Protein AF-U2T1Z7-F1 (afdb_monomer_lite)

Radius of gyration: 28.63 Å; chains: 1; bounding box: 57×52×80 Å

Secondary structure (DSSP, 8-state):
-HHHHHHHHHHHHHHHHHHTT--HHHHHHHHHHHHTHHHHHHHHHTS-SHHHHHHHHHHHHHHHHHHHHHHHHHH-TTS-HHHHHHHHHH-SS-----------S------GGGGTT--EEEEEE---BTTTSS-------TT-GGGHHHHHTT-------HHHHHHHHHHHHHHHHHTTEEEEEEE----SSS--B-GGGGTTTTS---TT-TT---SSHHHHHHHHHHHHHHH--

Foldseek 3Di:
DVVVVLVVVLVVVLVVCLVVQHALLVNLVSNVVSVPVVVVLVVQLVDDDDSNVVSLVVVLVSVQVNVQSVVCCVVPVRDRNVVSVVVVVPDPDDDPDPDDRPDDPDDDDDALVVCPPAADQEAEDPAQWPCVAVVLDPPDDPVNVVCVVCVVVVHPPDPDVSSVVSNVVSVVSVCSRQVRHPHYYHYDHDDDPVIHGHPVVCVVVVPDPVPVPPPDDPPDPVVVVVVVVVCCVVVVD

InterPro domains:
  IPR027417 P-loop containing nucleoside triphosphate hydrolase [G3DSA:3.40.50.300] (100-202)
  IPR027417 P-loop containing nucleoside triphosphate hydrolase [SSF52540] (4-202)

Sequence (237 aa):
ARRAGRLAETLRAGREKAASGATIEELLWHTWERSGLAGRWLEQSERSGIVADEANRHLDGVVALFTAARRFVERYPERPAADFVVELLGAEVPEDTLAAQTAGPAVLVCTPSATVGREFEVVAVSGLQESVWPNLRLRGSLLHPQELADALDGRETATEDQRAQVLGDELRMFALAVSRARGQVILTATANDDEQPSPFLRLPGELSVDDRDEGIHPLSLRGMVGRLRRRLATTGS

Organism: NCBI:txid1358026

Structure (mmCIF, N/CA/C/O backbone):
data_AF-U2T1Z7-F1
#
_entry.id   AF-U2T1Z7-F1
#
loop_
_atom_site.group_PDB
_atom_site.id
_atom_site.type_symbol
_atom_site.label_atom_id
_atom_site.label_alt_id
_atom_site.label_comp_id
_atom_site.label_asym_id
_atom_site.label_entity_id
_atom_site.label_seq_id
_atom_site.pdbx_PDB_ins_code
_atom_site.Cartn_x
_atom_site.Cartn_y
_atom_site.Cartn_z
_atom_site.occupancy
_atom_site.B_iso_or_equiv
_atom_site.auth_seq_id
_atom_site.auth_comp_id
_atom_site.auth_asym_id
_atom_site.auth_atom_id
_atom_site.pdbx_PDB_model_num
ATOM 1 N N . ALA A 1 1 ? -30.442 -9.085 23.008 1.00 69.06 1 ALA A N 1
ATOM 2 C CA . ALA A 1 1 ? -30.715 -8.137 24.113 1.00 69.06 1 ALA A CA 1
ATOM 3 C C . ALA A 1 1 ? -29.438 -7.596 24.779 1.00 69.06 1 ALA A C 1
ATOM 5 O O . ALA A 1 1 ? -29.109 -6.446 24.538 1.00 69.06 1 ALA A O 1
ATOM 6 N N . ARG A 1 2 ? -28.661 -8.392 25.540 1.00 80.81 2 ARG A N 1
ATOM 7 C CA . ARG A 1 2 ? -27.512 -7.885 26.339 1.00 80.81 2 ARG A CA 1
ATOM 8 C C . ARG A 1 2 ? -26.400 -7.164 25.551 1.00 80.81 2 ARG A C 1
ATOM 10 O O . ARG A 1 2 ? -25.939 -6.118 25.988 1.00 80.81 2 ARG A O 1
ATOM 17 N N . ARG A 1 3 ? -25.976 -7.685 24.389 1.00 81.12 3 ARG A N 1
ATOM 18 C CA . ARG A 1 3 ? -24.936 -7.037 23.552 1.00 81.12 3 ARG A CA 1
ATOM 19 C C . ARG A 1 3 ? -25.400 -5.700 22.964 1.00 81.12 3 ARG A C 1
ATOM 21 O O . ARG A 1 3 ? -24.665 -4.727 23.040 1.00 81.12 3 ARG A O 1
ATOM 28 N N . ALA A 1 4 ? -26.629 -5.657 22.451 1.00 84.19 4 ALA A N 1
ATOM 29 C CA . ALA A 1 4 ? -27.236 -4.433 21.933 1.00 84.19 4 ALA A CA 1
ATOM 30 C C . ALA A 1 4 ? -27.402 -3.368 23.031 1.00 84.19 4 ALA A C 1
ATOM 32 O O . ALA A 1 4 ? -27.106 -2.205 22.793 1.00 84.19 4 ALA A O 1
ATOM 33 N N . GLY A 1 5 ? -27.782 -3.776 24.250 1.00 88.56 5 GLY A N 1
ATOM 34 C CA . GLY A 1 5 ? -27.852 -2.873 25.404 1.00 88.56 5 GLY A CA 1
ATOM 35 C C . GLY A 1 5 ? -26.500 -2.247 25.754 1.00 88.56 5 GLY A C 1
ATOM 36 O O . GLY A 1 5 ? -26.416 -1.034 25.907 1.00 88.56 5 GLY A O 1
ATOM 37 N N . ARG A 1 6 ? -25.422 -3.047 25.792 1.00 86.12 6 ARG A N 1
ATOM 38 C CA . ARG A 1 6 ? -24.064 -2.522 26.030 1.00 86.12 6 ARG A CA 1
ATOM 39 C C . ARG A 1 6 ? -23.614 -1.545 24.951 1.00 86.12 6 ARG A C 1
ATOM 41 O O . ARG A 1 6 ? -23.034 -0.521 25.286 1.00 86.12 6 ARG A O 1
ATOM 48 N N . LEU A 1 7 ? -23.891 -1.847 23.682 1.00 89.00 7 LEU A N 1
ATOM 49 C CA . LEU A 1 7 ? -23.564 -0.949 22.575 1.00 89.00 7 LEU A CA 1
ATOM 50 C C . LEU A 1 7 ? -24.319 0.380 22.696 1.00 89.00 7 LEU A C 1
ATOM 52 O O . LEU A 1 7 ? -23.705 1.437 22.601 1.00 89.00 7 LEU A O 1
ATOM 56 N N . ALA A 1 8 ? -25.629 0.330 22.951 1.00 91.06 8 ALA A N 1
ATOM 57 C CA . ALA A 1 8 ? -26.444 1.527 23.135 1.00 91.06 8 ALA A CA 1
ATOM 58 C C . ALA A 1 8 ? -25.937 2.388 24.303 1.00 91.06 8 ALA A C 1
ATOM 60 O O . ALA A 1 8 ? -25.863 3.609 24.186 1.00 91.06 8 ALA A O 1
ATOM 61 N N . GLU A 1 9 ? -25.531 1.760 25.407 1.00 92.75 9 GLU A N 1
ATOM 62 C CA . GLU A 1 9 ? -24.948 2.461 26.549 1.00 92.75 9 GLU A CA 1
ATOM 63 C C . GLU A 1 9 ? -23.585 3.089 26.219 1.00 92.75 9 GLU A C 1
ATOM 65 O O . GLU A 1 9 ? -23.355 4.245 26.565 1.00 92.75 9 GLU A O 1
ATOM 70 N N . THR A 1 10 ? -22.708 2.376 25.499 1.00 92.88 10 THR A N 1
ATOM 71 C CA . THR A 1 10 ? -21.425 2.918 25.022 1.00 92.88 10 THR A CA 1
ATOM 72 C C . THR A 1 10 ? -21.636 4.133 24.119 1.00 92.88 10 THR A C 1
ATOM 74 O O . THR A 1 10 ? -20.964 5.144 24.301 1.00 92.88 10 THR A O 1
ATOM 77 N N . LEU A 1 11 ? -22.594 4.075 23.187 1.00 92.44 11 LEU A N 1
ATOM 78 C CA . LEU A 1 11 ? -22.914 5.197 22.300 1.00 92.44 11 LEU A CA 1
ATOM 79 C C . LEU A 1 11 ? -23.518 6.382 23.059 1.00 92.44 11 LEU A C 1
ATOM 81 O O . LEU A 1 11 ? -23.180 7.527 22.765 1.00 92.44 11 LEU A O 1
ATOM 85 N N . ARG A 1 12 ? -24.383 6.129 24.050 1.00 94.19 12 ARG A N 1
ATOM 86 C CA . ARG A 1 12 ? -24.943 7.184 24.907 1.00 94.19 12 ARG A CA 1
ATOM 87 C C . ARG A 1 12 ? -23.840 7.898 25.690 1.00 94.19 12 ARG A C 1
ATOM 89 O O . ARG A 1 12 ? -23.746 9.118 25.614 1.00 94.19 12 ARG A O 1
ATOM 96 N N . ALA A 1 13 ? -22.980 7.144 26.373 1.00 93.25 13 ALA A N 1
ATOM 97 C CA . ALA A 1 13 ? -21.857 7.702 27.125 1.00 93.25 13 ALA A CA 1
ATOM 98 C C . ALA A 1 13 ? -20.838 8.411 26.211 1.00 93.25 13 ALA A C 1
ATOM 100 O O . ALA A 1 13 ? -20.314 9.464 26.564 1.00 93.25 13 ALA A O 1
ATOM 101 N N . GLY A 1 14 ? -20.600 7.880 25.007 1.00 93.06 14 GLY A N 1
ATOM 102 C CA . GLY A 1 14 ? -19.771 8.532 23.991 1.00 93.06 14 GLY A CA 1
ATOM 103 C C . GLY A 1 14 ? -20.354 9.870 23.531 1.00 93.06 14 GLY A C 1
ATOM 104 O O . GLY A 1 14 ? -19.626 10.850 23.424 1.00 93.06 14 GLY A O 1
ATOM 105 N N . ARG A 1 15 ? -21.677 9.951 23.333 1.00 92.62 15 ARG A N 1
ATOM 106 C CA . ARG A 1 15 ? -22.361 11.207 22.991 1.00 92.62 15 ARG A CA 1
ATOM 107 C C . ARG A 1 15 ? -22.237 12.248 24.104 1.00 92.62 15 ARG A C 1
ATOM 109 O O . ARG A 1 15 ? -21.998 13.412 23.810 1.00 92.62 15 ARG A O 1
ATOM 116 N N . GLU A 1 16 ? -22.386 11.834 25.359 1.00 94.56 16 GLU A N 1
ATOM 117 C CA . GLU A 1 16 ? -22.217 12.715 26.522 1.00 94.56 16 GLU A CA 1
ATOM 118 C C . GLU A 1 16 ? -20.784 13.261 26.609 1.00 94.56 16 GLU A C 1
ATOM 120 O O . GLU A 1 16 ? -20.601 14.464 26.769 1.00 94.56 16 GLU A O 1
ATOM 125 N N . LYS A 1 17 ? -19.772 12.407 26.401 1.00 93.00 17 LYS A N 1
ATOM 126 C CA . LYS A 1 17 ? -18.358 12.815 26.340 1.00 93.00 17 LYS A CA 1
ATOM 127 C C . LYS A 1 17 ? -18.059 13.763 25.176 1.00 93.00 17 LYS A C 1
ATOM 129 O O . LYS A 1 17 ? -17.342 14.742 25.346 1.00 93.00 17 LYS A O 1
ATOM 134 N N . ALA A 1 18 ? -18.622 13.502 23.999 1.00 91.50 18 ALA A N 1
ATOM 135 C CA . ALA A 1 18 ? -18.451 14.385 22.850 1.00 91.50 18 ALA A CA 1
ATOM 136 C C . ALA A 1 18 ? -19.065 15.769 23.122 1.00 91.50 18 ALA A C 1
ATOM 138 O O . ALA A 1 18 ? -18.460 16.788 22.804 1.00 91.50 18 ALA A O 1
ATOM 139 N N . ALA A 1 19 ? -20.231 15.816 23.776 1.00 92.12 19 ALA A N 1
ATOM 140 C CA . ALA A 1 19 ? -20.869 17.068 24.183 1.00 92.12 19 ALA A CA 1
ATOM 141 C C . ALA A 1 19 ? -20.072 17.832 25.257 1.00 92.12 19 ALA A C 1
ATOM 143 O O . ALA A 1 19 ? -20.161 19.055 25.315 1.00 92.12 19 ALA A O 1
ATOM 144 N N . SER A 1 20 ? -19.276 17.139 26.078 1.00 92.19 20 SER A N 1
ATOM 145 C CA . SER A 1 20 ? -18.356 17.765 27.034 1.00 92.19 20 SER A CA 1
ATOM 146 C C . SER A 1 20 ? -17.007 18.173 26.426 1.00 92.19 20 SER A C 1
ATOM 148 O O . SER A 1 20 ? -16.113 18.549 27.17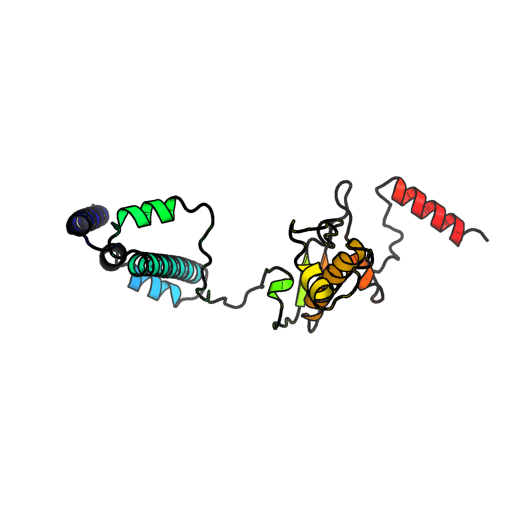7 1.00 92.19 20 SER A O 1
ATOM 150 N N . GLY A 1 21 ? -16.836 18.079 25.102 1.00 90.00 21 GLY A N 1
ATOM 151 C CA . GLY A 1 21 ? -15.604 18.474 24.414 1.00 90.00 21 GLY A CA 1
ATOM 152 C C . GLY A 1 21 ? -14.488 17.427 24.434 1.00 90.00 21 GLY A C 1
ATOM 153 O O . GLY A 1 21 ? -13.332 17.789 24.251 1.00 90.00 21 GLY A O 1
ATOM 154 N N . ALA A 1 22 ? -14.803 16.146 24.660 1.00 93.19 22 ALA A N 1
ATOM 155 C CA . ALA A 1 22 ? -13.802 15.085 24.566 1.00 93.19 22 ALA A CA 1
ATOM 156 C C . ALA A 1 22 ? -13.218 14.999 23.148 1.00 93.19 22 ALA A C 1
ATOM 158 O O . ALA A 1 22 ? -13.936 15.101 22.145 1.00 93.19 22 ALA A O 1
ATOM 159 N N . THR A 1 23 ? -11.915 14.758 23.079 1.00 94.81 23 THR A N 1
ATOM 160 C CA . THR A 1 23 ? -11.187 14.569 21.825 1.00 94.81 23 THR A CA 1
ATOM 161 C C . THR A 1 23 ? -11.594 13.260 21.145 1.00 94.81 23 THR A C 1
ATOM 163 O O . THR A 1 23 ? -12.149 12.345 21.765 1.00 94.81 23 THR A O 1
ATOM 166 N N . ILE A 1 24 ? -11.297 13.131 19.849 1.00 95.31 24 ILE A N 1
ATOM 167 C CA . ILE A 1 24 ? -11.560 11.882 19.125 1.00 95.31 24 ILE A CA 1
ATOM 168 C C . ILE A 1 24 ? -10.799 10.696 19.736 1.00 95.31 24 ILE A C 1
ATOM 170 O O . ILE A 1 24 ? -11.361 9.607 19.840 1.00 95.31 24 ILE A O 1
ATOM 174 N N . GLU A 1 25 ? -9.564 10.907 20.194 1.00 94.56 25 GLU A N 1
ATOM 175 C CA . GLU A 1 25 ? -8.742 9.869 20.821 1.00 94.56 25 GLU A CA 1
ATOM 176 C C . GLU A 1 25 ? -9.414 9.313 22.085 1.00 94.56 25 GLU A C 1
ATOM 178 O O . GLU A 1 25 ? -9.562 8.098 22.229 1.00 94.56 25 GLU A O 1
ATOM 183 N N . GLU A 1 26 ? -9.933 10.186 22.951 1.00 94.38 26 GLU A N 1
ATOM 184 C CA . GLU A 1 26 ? -10.653 9.784 24.166 1.00 94.38 26 GLU A CA 1
ATOM 185 C C . GLU A 1 26 ? -11.957 9.031 23.858 1.00 94.38 26 GLU A C 1
ATOM 187 O O . GLU A 1 26 ? -12.308 8.065 24.546 1.00 94.38 26 GLU A O 1
ATOM 192 N N . LEU A 1 27 ? -12.693 9.452 22.823 1.00 95.38 27 LEU A N 1
ATOM 193 C CA . LEU A 1 27 ? -13.928 8.791 22.391 1.00 95.38 27 LEU A CA 1
ATOM 194 C C . LEU A 1 27 ? -13.662 7.405 21.791 1.00 95.38 27 LEU A C 1
ATOM 196 O O . LEU A 1 27 ? -14.409 6.454 22.069 1.00 95.38 27 LEU A O 1
ATOM 200 N N . LEU A 1 28 ? -12.600 7.276 20.992 1.00 95.31 28 LEU A N 1
ATOM 201 C CA . LEU A 1 28 ? -12.152 5.999 20.444 1.00 95.31 28 LEU A CA 1
ATOM 202 C C . LEU A 1 28 ? -11.691 5.068 21.560 1.00 95.31 28 LEU A C 1
ATOM 204 O O . LEU A 1 28 ? -12.134 3.921 21.592 1.00 95.31 28 LEU A O 1
ATOM 208 N N . TRP A 1 29 ? -10.896 5.559 22.514 1.00 94.75 29 TRP A N 1
ATOM 209 C CA . TRP A 1 29 ? -10.437 4.763 23.651 1.00 94.75 29 TRP A CA 1
ATOM 210 C C . TRP A 1 29 ? -11.607 4.241 24.491 1.00 94.75 29 TRP A C 1
ATOM 212 O O . TRP A 1 29 ? -11.715 3.039 24.733 1.00 94.75 29 TRP A O 1
ATOM 222 N N . HIS A 1 30 ? -12.567 5.111 24.824 1.00 94.19 30 HIS A N 1
ATOM 223 C CA . HIS A 1 30 ? -13.788 4.723 25.536 1.00 94.19 30 HIS A CA 1
ATOM 224 C C . HIS A 1 30 ? -14.581 3.630 24.797 1.00 94.19 30 HIS A C 1
ATOM 226 O O . HIS A 1 30 ? -15.108 2.697 25.410 1.00 94.19 30 HIS A O 1
ATOM 232 N N . THR A 1 31 ? -14.686 3.737 23.471 1.00 93.69 31 THR A N 1
ATOM 233 C CA . THR A 1 31 ? -15.404 2.753 22.651 1.00 93.69 31 THR A CA 1
ATOM 234 C C . THR A 1 31 ? -14.635 1.435 22.564 1.00 93.69 31 THR A C 1
ATOM 236 O O . THR A 1 31 ? -15.234 0.363 22.691 1.00 93.69 31 THR A O 1
ATOM 239 N N . TRP A 1 32 ? -13.315 1.512 22.399 1.00 94.06 32 TRP A N 1
ATOM 240 C CA . TRP A 1 32 ? -12.412 0.373 22.302 1.00 94.06 32 TRP A CA 1
ATOM 241 C C . TRP A 1 32 ? -12.397 -0.454 23.589 1.00 94.06 32 TRP A C 1
ATOM 243 O O . TRP A 1 32 ? -12.673 -1.654 23.533 1.00 94.06 32 TRP A O 1
ATOM 253 N N . GLU A 1 33 ? -12.209 0.173 24.753 1.00 92.00 33 GLU A N 1
ATOM 254 C CA . GLU A 1 33 ? -12.234 -0.514 26.050 1.00 92.00 33 GLU A CA 1
ATOM 255 C C . GLU A 1 33 ? -13.578 -1.212 26.299 1.00 92.00 33 GLU A C 1
ATOM 257 O O . GLU A 1 33 ? -13.629 -2.397 26.642 1.00 92.00 33 GLU A O 1
ATOM 262 N N . ARG A 1 34 ? -14.696 -0.513 26.057 1.00 91.81 34 ARG A N 1
ATOM 263 C CA . ARG A 1 34 ? -16.041 -1.071 26.280 1.00 91.81 34 ARG A CA 1
ATOM 264 C C . ARG A 1 34 ? -16.424 -2.164 25.284 1.00 91.81 34 ARG A C 1
ATOM 266 O O . ARG A 1 34 ? -17.349 -2.934 25.561 1.00 91.81 34 ARG A O 1
ATOM 273 N N . SER A 1 35 ? -15.753 -2.247 24.135 1.00 90.50 35 SER A N 1
ATOM 274 C CA . SER A 1 35 ? -15.997 -3.303 23.149 1.00 90.50 35 SER A CA 1
ATOM 275 C C . SER A 1 35 ? -15.589 -4.688 23.672 1.00 90.50 35 SER A C 1
ATOM 277 O O . SER A 1 35 ? -16.218 -5.689 23.317 1.00 90.50 35 SER A O 1
ATOM 279 N N . GLY A 1 36 ? -14.556 -4.751 24.525 1.00 89.69 36 GLY A N 1
ATOM 280 C CA . GLY A 1 36 ? -13.940 -5.998 24.982 1.00 89.69 36 GLY A CA 1
ATOM 281 C C . GLY A 1 36 ? -13.265 -6.809 23.867 1.00 89.69 36 GLY A C 1
ATOM 282 O O . GLY A 1 36 ? -12.973 -7.987 24.069 1.00 89.69 36 GLY A O 1
ATOM 283 N N . LEU A 1 37 ? -13.056 -6.217 22.685 1.00 91.44 37 LEU A N 1
ATOM 284 C CA . LEU A 1 37 ? -12.469 -6.902 21.531 1.00 91.44 37 LEU A CA 1
ATOM 285 C C . LEU A 1 37 ? -10.954 -7.054 21.650 1.00 91.44 37 LEU A C 1
ATOM 287 O O . LEU A 1 37 ? -10.434 -8.050 21.162 1.00 91.44 37 LEU A O 1
ATOM 291 N N . ALA A 1 38 ? -10.278 -6.137 22.351 1.00 89.81 38 ALA A N 1
ATOM 292 C CA . ALA A 1 38 ? -8.822 -6.114 22.485 1.00 89.81 38 ALA A CA 1
ATOM 293 C C . ALA A 1 38 ? -8.236 -7.472 22.898 1.00 89.81 38 ALA A C 1
ATOM 295 O O . ALA A 1 38 ? -7.458 -8.060 22.155 1.00 89.81 38 ALA A O 1
ATOM 296 N N . GLY A 1 39 ? -8.668 -8.012 24.044 1.00 90.50 39 GLY A N 1
ATOM 297 C CA . GLY A 1 39 ? -8.154 -9.294 24.537 1.00 90.50 39 GLY A CA 1
ATOM 298 C C . GLY A 1 39 ? -8.509 -10.469 23.625 1.00 90.50 39 GLY A C 1
ATOM 299 O O . GLY A 1 39 ? -7.688 -11.350 23.407 1.00 90.50 39 GLY A O 1
ATOM 300 N N . ARG A 1 40 ? -9.713 -10.460 23.039 1.00 92.81 40 ARG A N 1
ATOM 301 C CA . ARG A 1 40 ? -10.159 -11.531 22.142 1.00 92.81 40 ARG A CA 1
ATOM 302 C C . ARG A 1 40 ? -9.356 -11.554 20.845 1.00 92.81 40 ARG A C 1
ATOM 304 O O . ARG A 1 40 ? -8.979 -12.630 20.399 1.00 92.81 40 ARG A O 1
ATOM 311 N N . TRP A 1 41 ? -9.155 -10.400 20.217 1.00 94.12 41 TRP A N 1
ATOM 312 C CA . TRP A 1 41 ? -8.397 -10.308 18.973 1.00 94.12 41 TRP A CA 1
ATOM 313 C C . TRP A 1 41 ? -6.917 -10.575 19.204 1.00 94.12 41 TRP A C 1
ATOM 315 O O . TRP A 1 41 ? -6.337 -11.281 18.394 1.00 94.12 41 TRP A O 1
ATOM 325 N N . LEU A 1 42 ? -6.355 -10.138 20.335 1.00 91.88 42 LEU A N 1
ATOM 326 C CA . LEU A 1 42 ? -4.984 -10.478 20.718 1.00 91.88 42 LEU A CA 1
ATOM 327 C C . LEU A 1 42 ? -4.791 -11.997 20.870 1.00 91.88 42 LEU A C 1
ATOM 329 O O . LEU A 1 42 ? -3.906 -12.583 20.258 1.00 91.88 42 LEU A O 1
ATOM 333 N N . GLU A 1 43 ? -5.673 -12.667 21.616 1.00 93.56 43 GLU A N 1
ATOM 334 C CA . GLU A 1 43 ? -5.599 -14.125 21.783 1.00 93.56 43 GLU A CA 1
ATOM 335 C C . GLU A 1 43 ? -5.799 -14.873 20.450 1.00 93.56 43 GLU A C 1
ATOM 337 O O . GLU A 1 43 ? -5.275 -15.967 20.240 1.00 93.56 43 GLU A O 1
ATOM 342 N N . GLN A 1 44 ? -6.595 -14.310 19.536 1.00 92.31 44 GLN A N 1
ATOM 343 C CA . GLN A 1 44 ? -6.805 -14.876 18.204 1.00 92.31 44 GLN A CA 1
ATOM 344 C C . GLN A 1 44 ? -5.596 -14.661 17.287 1.00 92.31 44 GLN A C 1
ATOM 346 O O . GLN A 1 44 ? -5.264 -15.580 16.542 1.00 92.31 44 GLN A O 1
ATOM 351 N N . SER A 1 45 ? -4.940 -13.500 17.353 1.00 90.00 45 SER A N 1
ATOM 352 C CA . SER A 1 45 ? -3.782 -13.160 16.520 1.00 90.00 45 SER A CA 1
ATOM 353 C C . SER A 1 45 ? -2.513 -13.919 16.899 1.00 90.00 45 SER A C 1
ATOM 355 O O . SER A 1 45 ? -1.663 -14.135 16.045 1.00 90.00 45 SER A O 1
ATOM 357 N N . GLU A 1 46 ? -2.383 -14.351 18.156 1.00 91.19 46 GLU A N 1
ATOM 358 C CA . GLU A 1 46 ? -1.257 -15.181 18.623 1.00 91.19 46 GLU A CA 1
ATOM 359 C C . GLU A 1 46 ? -1.297 -16.624 18.090 1.00 91.19 46 GLU A C 1
ATOM 361 O O . GLU A 1 46 ? -0.324 -17.373 18.208 1.00 91.19 46 GLU A O 1
ATOM 366 N N . ARG A 1 47 ? -2.430 -17.046 17.519 1.00 88.75 47 ARG A N 1
ATOM 367 C CA . ARG A 1 47 ? -2.594 -18.376 16.918 1.00 88.75 47 ARG A CA 1
ATOM 368 C C . ARG A 1 47 ? -2.059 -18.376 15.481 1.00 88.75 47 ARG A C 1
ATOM 370 O O . ARG A 1 47 ? -1.572 -17.373 14.978 1.00 88.75 47 ARG A O 1
ATOM 377 N N . SER A 1 48 ? -2.149 -19.512 14.795 1.00 85.69 48 SER A N 1
ATOM 378 C CA . SER A 1 48 ? -1.791 -19.628 13.377 1.00 85.69 48 SER A CA 1
ATOM 379 C C . SER A 1 48 ? -3.018 -19.863 12.490 1.00 85.69 48 SER A C 1
ATOM 381 O O . SER A 1 48 ? -4.037 -20.404 12.930 1.00 85.69 48 SER A O 1
ATOM 383 N N . GLY A 1 49 ? -2.909 -19.467 11.219 1.00 85.88 49 GLY A N 1
ATOM 384 C CA . GLY A 1 49 ? -3.930 -19.676 10.190 1.00 85.88 49 GLY A CA 1
ATOM 385 C C . GLY A 1 49 ? -4.883 -18.493 9.994 1.00 85.88 49 GLY A C 1
ATOM 386 O O . GLY A 1 49 ? -4.727 -17.434 10.592 1.00 85.88 49 GLY A O 1
ATOM 387 N N . ILE A 1 50 ? -5.911 -18.702 9.165 1.00 85.50 50 ILE A N 1
ATOM 388 C CA . ILE A 1 50 ? -6.790 -17.644 8.622 1.00 85.50 50 ILE A CA 1
ATOM 389 C C . ILE A 1 50 ? -7.404 -16.750 9.710 1.00 85.50 50 ILE A C 1
ATOM 391 O O . ILE A 1 50 ? -7.512 -15.542 9.533 1.00 85.50 50 ILE A O 1
ATOM 395 N N . VAL A 1 51 ? -7.796 -17.328 10.849 1.00 86.81 51 VAL A N 1
ATOM 396 C CA . VAL A 1 51 ? -8.398 -16.572 11.961 1.00 86.81 51 VAL A CA 1
ATOM 397 C C . VAL A 1 51 ? -7.391 -15.618 12.609 1.00 86.81 51 VAL A C 1
ATOM 399 O O . VAL A 1 51 ? -7.772 -14.524 13.019 1.00 86.81 51 VAL A O 1
ATOM 402 N N . ALA A 1 52 ? -6.122 -16.020 12.701 1.00 86.38 52 ALA A N 1
ATOM 403 C CA . ALA A 1 52 ? -5.063 -15.174 13.235 1.00 86.38 52 ALA A CA 1
ATOM 404 C C . ALA A 1 52 ? -4.719 -14.041 12.265 1.00 86.38 52 ALA A C 1
ATOM 406 O O . ALA A 1 52 ? -4.605 -12.893 12.688 1.00 86.38 52 ALA A O 1
ATOM 407 N N . ASP A 1 53 ? -4.656 -14.337 10.965 1.00 83.19 53 ASP A N 1
ATOM 408 C CA . ASP A 1 53 ? -4.430 -13.329 9.922 1.00 83.19 53 ASP A CA 1
ATOM 409 C C . ASP A 1 53 ? -5.556 -12.286 9.888 1.00 83.19 53 ASP A C 1
ATOM 411 O O . ASP A 1 53 ? -5.306 -11.087 9.755 1.00 83.19 53 ASP A O 1
ATOM 415 N N . GLU A 1 54 ? -6.809 -12.726 10.044 1.00 87.50 54 GLU A N 1
ATOM 416 C CA . GLU A 1 54 ? -7.958 -11.826 10.124 1.00 87.50 54 GLU A CA 1
ATOM 417 C C . GLU A 1 54 ? -7.897 -10.953 11.388 1.00 87.50 54 GLU A C 1
ATOM 419 O O . GLU A 1 54 ? -8.103 -9.742 11.314 1.00 87.50 54 GLU A O 1
ATOM 424 N N . ALA A 1 55 ? -7.566 -11.543 12.542 1.00 90.56 55 ALA A N 1
ATOM 425 C CA . ALA A 1 55 ? -7.408 -10.804 13.792 1.00 90.56 55 ALA A CA 1
ATOM 426 C C . ALA A 1 55 ? -6.271 -9.769 13.717 1.00 90.56 55 ALA A C 1
ATOM 428 O O . ALA A 1 55 ? -6.478 -8.630 14.132 1.00 90.56 55 ALA A O 1
ATOM 429 N N . ASN A 1 56 ? -5.123 -10.126 13.130 1.00 87.06 56 ASN A N 1
ATOM 430 C CA . ASN A 1 56 ? -4.017 -9.197 12.875 1.00 87.06 56 ASN A CA 1
ATOM 431 C C . ASN A 1 56 ? -4.468 -8.027 11.999 1.00 87.06 56 ASN A C 1
ATOM 433 O O . ASN A 1 56 ? -4.282 -6.876 12.377 1.00 87.06 56 ASN A O 1
ATOM 437 N N . ARG A 1 57 ? -5.167 -8.301 10.891 1.00 85.62 57 ARG A N 1
ATOM 438 C CA . ARG A 1 57 ? -5.682 -7.246 10.007 1.00 85.62 57 ARG A CA 1
ATOM 439 C C . ARG A 1 57 ? -6.643 -6.293 10.722 1.00 85.62 57 ARG A C 1
ATOM 441 O O . ARG A 1 57 ? -6.590 -5.084 10.502 1.00 85.62 57 ARG A O 1
ATOM 448 N N . HIS A 1 58 ? -7.529 -6.821 11.568 1.00 90.94 58 HIS A N 1
ATOM 449 C CA . HIS A 1 58 ? -8.436 -5.992 12.368 1.00 90.94 58 HIS A CA 1
ATOM 450 C C . HIS A 1 58 ? -7.668 -5.123 13.373 1.00 90.94 58 HIS A C 1
ATOM 452 O O . HIS A 1 58 ? -7.995 -3.947 13.530 1.00 90.94 58 HIS A O 1
ATOM 458 N N . LEU A 1 59 ? -6.635 -5.671 14.024 1.00 91.44 59 LEU A N 1
ATOM 459 C CA . LEU A 1 59 ? -5.771 -4.927 14.945 1.00 91.44 59 LEU A CA 1
ATOM 460 C C . LEU A 1 59 ? -4.968 -3.836 14.226 1.00 91.44 59 LEU A C 1
ATOM 462 O O . LEU A 1 59 ? -4.947 -2.703 14.705 1.00 91.44 59 LEU A O 1
ATOM 466 N N . ASP A 1 60 ? -4.395 -4.130 13.059 1.00 88.44 60 ASP A N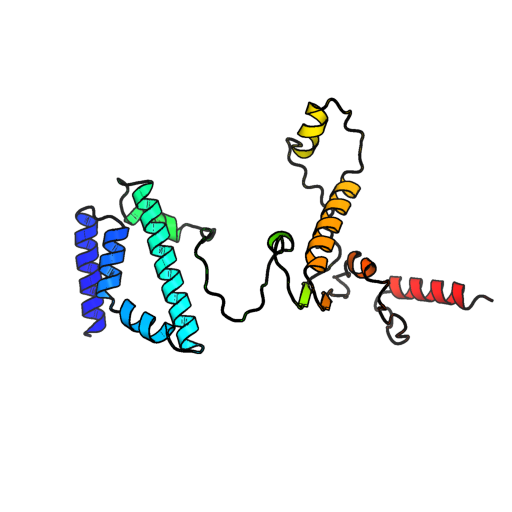 1
ATOM 467 C CA . ASP A 1 60 ? -3.672 -3.154 12.237 1.00 88.44 60 ASP A CA 1
ATOM 468 C C . ASP A 1 60 ? -4.578 -1.979 11.847 1.00 88.44 60 ASP A C 1
ATOM 470 O O . ASP A 1 60 ? -4.186 -0.816 11.963 1.00 88.44 60 ASP A O 1
ATOM 474 N N . GLY A 1 61 ? -5.830 -2.263 11.468 1.00 89.56 61 GLY A N 1
ATOM 475 C CA . GLY A 1 61 ? -6.828 -1.233 11.177 1.00 89.56 61 GLY A CA 1
ATOM 476 C C . GLY A 1 61 ? -7.147 -0.344 12.384 1.00 89.56 61 GLY A C 1
ATOM 477 O O . GLY A 1 61 ? -7.256 0.875 12.247 1.00 89.56 61 GLY A O 1
ATOM 478 N N . VAL A 1 62 ? -7.248 -0.925 13.584 1.00 92.25 62 VAL A N 1
ATOM 479 C CA . VAL A 1 62 ? -7.450 -0.158 14.825 1.00 92.25 62 VAL A CA 1
ATOM 480 C C . VAL A 1 62 ? -6.230 0.716 15.130 1.00 92.25 62 VAL A C 1
ATOM 482 O O . VAL A 1 62 ? -6.392 1.899 15.427 1.00 92.25 62 VAL A O 1
ATOM 485 N N . VAL A 1 63 ? -5.011 0.184 15.013 1.00 91.38 63 VAL A N 1
ATOM 486 C CA . VAL A 1 63 ? -3.769 0.945 15.242 1.00 91.38 63 VAL A CA 1
ATOM 487 C C . VAL A 1 63 ? -3.643 2.109 14.256 1.00 91.38 63 VAL A C 1
ATOM 489 O O . VAL A 1 63 ? -3.296 3.223 14.660 1.00 91.38 63 VAL A O 1
ATOM 492 N N . ALA A 1 64 ? -3.971 1.885 12.981 1.00 89.62 64 ALA A N 1
ATOM 493 C CA . ALA A 1 64 ? -4.001 2.933 11.966 1.00 89.62 64 ALA A CA 1
ATOM 494 C C . ALA A 1 64 ? -5.004 4.041 12.331 1.00 89.62 64 ALA A C 1
ATOM 496 O O . ALA A 1 64 ? -4.645 5.219 12.320 1.00 89.62 64 ALA A O 1
ATOM 497 N N . LEU A 1 65 ? -6.222 3.671 12.749 1.00 91.44 65 LEU A N 1
ATOM 498 C CA . LEU A 1 65 ? -7.257 4.619 13.173 1.00 91.44 65 LEU A CA 1
ATOM 499 C C . LEU A 1 65 ? -6.812 5.480 14.366 1.00 91.44 65 LEU A C 1
ATOM 501 O O . LEU A 1 65 ? -6.981 6.697 14.337 1.00 91.44 65 LEU A O 1
ATOM 505 N N . PHE A 1 66 ? -6.221 4.874 15.402 1.00 93.88 66 PHE A N 1
ATOM 506 C CA . PHE A 1 66 ? -5.705 5.616 16.559 1.00 93.88 66 PHE A CA 1
ATOM 507 C C . PHE A 1 66 ? -4.527 6.522 16.187 1.00 93.88 66 PHE A C 1
ATOM 509 O O . PHE A 1 66 ? -4.421 7.633 16.700 1.00 93.88 66 PHE A O 1
ATOM 516 N N . THR A 1 67 ? -3.668 6.085 15.263 1.00 92.00 67 THR A N 1
ATOM 517 C CA . THR A 1 67 ? -2.556 6.905 14.762 1.00 92.00 67 THR A CA 1
ATOM 518 C C . THR A 1 67 ? -3.071 8.146 14.027 1.00 92.00 67 THR A C 1
ATOM 520 O O . THR A 1 67 ? -2.580 9.248 14.278 1.00 92.00 67 THR A O 1
ATOM 523 N N . ALA A 1 68 ? -4.081 7.993 13.165 1.00 91.38 68 ALA A N 1
ATOM 524 C CA . ALA A 1 68 ? -4.726 9.111 12.478 1.00 91.38 68 ALA A CA 1
ATOM 525 C C . ALA A 1 68 ? -5.430 10.056 13.468 1.00 91.38 68 ALA A C 1
ATOM 527 O O . ALA A 1 68 ? -5.245 11.271 13.410 1.00 91.38 68 ALA A O 1
ATOM 528 N N . ALA A 1 69 ? -6.169 9.503 14.436 1.00 93.31 69 ALA A N 1
ATOM 529 C CA . ALA A 1 69 ? -6.852 10.277 15.471 1.00 93.31 69 ALA A CA 1
ATOM 530 C C . ALA A 1 69 ? -5.875 11.110 16.315 1.00 93.31 69 ALA A C 1
ATOM 532 O O . ALA A 1 69 ? -6.101 12.301 16.523 1.00 93.31 69 ALA A O 1
ATOM 533 N N . ARG A 1 70 ? -4.754 10.516 16.741 1.00 93.94 70 ARG A N 1
ATOM 534 C CA . ARG A 1 70 ? -3.707 11.220 17.488 1.00 93.94 70 ARG A CA 1
ATOM 535 C C . ARG A 1 70 ? -3.105 12.368 16.679 1.00 93.94 70 ARG A C 1
ATOM 537 O O . ARG A 1 70 ? -3.002 13.480 17.185 1.00 93.94 70 ARG A O 1
ATOM 544 N N . ARG A 1 71 ? -2.758 12.132 15.407 1.00 92.00 71 ARG A N 1
ATOM 545 C CA . ARG A 1 71 ? -2.243 13.185 14.510 1.00 92.00 71 ARG A CA 1
ATOM 546 C C . ARG A 1 71 ? -3.240 14.328 14.333 1.00 92.00 71 ARG A C 1
ATOM 548 O O . ARG A 1 71 ? -2.834 15.488 14.315 1.00 92.00 71 ARG A O 1
ATOM 555 N N . PHE A 1 72 ? -4.529 14.013 14.216 1.00 93.31 72 PHE A N 1
ATOM 556 C CA . PHE A 1 72 ? -5.584 15.019 14.127 1.00 93.31 72 PHE A CA 1
ATOM 557 C C . PHE A 1 72 ? -5.637 15.892 15.384 1.00 93.31 72 PHE A C 1
ATOM 559 O O . PHE A 1 72 ? -5.658 17.114 15.264 1.00 93.31 72 PHE A O 1
ATOM 566 N N . VAL A 1 73 ? -5.593 15.286 16.576 1.00 94.69 73 VAL A N 1
ATOM 567 C CA . VAL A 1 73 ? -5.590 16.018 17.855 1.00 94.69 73 VAL A CA 1
ATOM 568 C C . VAL A 1 73 ? -4.315 16.849 18.020 1.00 94.69 73 VAL A C 1
ATOM 570 O O . VAL A 1 73 ? -4.397 18.011 18.404 1.00 94.69 73 VAL A O 1
ATOM 573 N N . GLU A 1 74 ? -3.144 16.303 17.679 1.00 94.19 74 GLU A N 1
ATOM 574 C CA . GLU A 1 74 ? -1.865 17.028 17.733 1.00 94.19 74 GLU A CA 1
ATOM 575 C C . GLU A 1 74 ? -1.848 18.240 16.786 1.00 94.19 74 GLU A C 1
ATOM 577 O O . GLU A 1 74 ? -1.297 19.289 17.123 1.00 94.19 74 GLU A O 1
ATOM 582 N N . ARG A 1 75 ? -2.460 18.118 15.601 1.00 94.31 75 ARG A N 1
ATOM 583 C CA . ARG A 1 75 ? -2.493 19.185 14.592 1.00 94.31 75 ARG A CA 1
ATOM 584 C C . ARG A 1 75 ? -3.607 20.205 14.829 1.00 94.31 75 ARG A C 1
ATOM 586 O O . ARG A 1 75 ? -3.425 21.378 14.503 1.00 94.31 75 ARG A O 1
ATOM 593 N N . TYR A 1 76 ? -4.739 19.772 15.376 1.00 93.38 76 TYR A N 1
ATOM 594 C CA . TYR A 1 76 ? -5.935 20.588 15.569 1.00 93.38 76 TYR A CA 1
ATOM 595 C C . TYR A 1 76 ? -6.587 20.356 16.948 1.00 93.38 76 TYR A C 1
ATOM 597 O O . TYR A 1 76 ? -7.703 19.834 17.010 1.00 93.38 76 TYR A O 1
ATOM 605 N N . PRO A 1 77 ? -5.953 20.788 18.055 1.00 89.50 77 PRO A N 1
ATOM 606 C CA . PRO A 1 77 ? -6.439 20.494 19.409 1.00 89.50 77 PRO A CA 1
ATOM 607 C C . PRO A 1 77 ? -7.856 21.009 19.705 1.00 89.50 77 PRO A C 1
ATOM 609 O O . PRO A 1 77 ? -8.599 20.387 20.453 1.00 89.50 77 PRO A O 1
ATOM 612 N N . GLU A 1 78 ? -8.237 22.133 19.093 1.00 90.31 78 GLU A N 1
ATOM 613 C CA . GLU A 1 78 ? -9.519 22.816 19.330 1.00 90.31 78 GLU A CA 1
ATOM 614 C C . GLU A 1 78 ? -10.657 22.322 18.418 1.00 90.31 78 GLU A C 1
ATOM 616 O O . GLU A 1 78 ? -11.795 22.786 18.531 1.00 90.31 78 GLU A O 1
ATOM 621 N N . ARG A 1 79 ? -10.374 21.425 17.458 1.00 92.38 79 ARG A N 1
ATOM 622 C CA . ARG A 1 79 ? -11.402 20.936 16.529 1.00 92.38 79 ARG A CA 1
ATOM 623 C C . ARG A 1 79 ? -12.243 19.834 17.178 1.00 92.38 79 ARG A C 1
ATOM 625 O O . ARG A 1 79 ? -11.702 18.939 17.828 1.00 92.38 79 ARG A O 1
ATOM 632 N N . PRO A 1 80 ? -13.569 19.840 16.964 1.00 91.50 80 PRO A N 1
ATOM 633 C CA . PRO A 1 80 ? -14.444 18.822 17.526 1.00 91.50 80 PRO A CA 1
ATOM 634 C C . PRO A 1 80 ? -14.170 17.449 16.901 1.00 91.50 80 PRO A C 1
ATOM 636 O O . PRO A 1 80 ? -13.885 17.334 15.713 1.00 91.50 80 PRO A O 1
ATOM 639 N N . ALA A 1 81 ? -14.363 16.377 17.670 1.00 92.69 81 ALA A N 1
ATOM 640 C CA . ALA A 1 81 ? -14.167 15.005 17.189 1.00 92.69 81 ALA A CA 1
ATOM 641 C C . ALA A 1 81 ? -15.027 14.635 15.960 1.00 92.69 81 ALA A C 1
ATOM 643 O O . ALA A 1 81 ? -14.658 13.754 15.188 1.00 92.69 81 ALA A O 1
ATOM 644 N N . ALA A 1 82 ? -16.174 15.300 15.768 1.00 92.44 82 ALA A N 1
ATOM 645 C CA . ALA A 1 82 ? -17.041 15.084 14.609 1.00 92.44 82 ALA A CA 1
ATOM 646 C C . ALA A 1 82 ? -16.351 15.451 13.285 1.00 92.44 82 ALA A C 1
ATOM 648 O O . ALA A 1 82 ? -16.559 14.770 12.284 1.00 92.44 82 ALA A O 1
ATOM 649 N N . ASP A 1 83 ? -15.496 16.475 13.299 1.00 94.06 83 ASP A N 1
ATOM 650 C CA . ASP A 1 83 ? -14.746 16.912 12.125 1.00 94.06 83 ASP A CA 1
ATOM 651 C C . ASP A 1 83 ? -13.786 15.827 11.637 1.00 94.06 83 ASP A C 1
ATOM 653 O O . ASP A 1 83 ? -13.719 15.573 10.438 1.00 94.06 83 ASP A O 1
ATOM 657 N N . PHE A 1 84 ? -13.099 15.141 12.559 1.00 93.38 84 PHE A N 1
ATOM 658 C CA . PHE A 1 84 ? -12.247 14.001 12.219 1.00 93.38 84 PHE A CA 1
ATOM 659 C C . PHE A 1 84 ? -13.038 12.902 11.508 1.00 93.38 84 PHE A C 1
ATOM 661 O O . PHE A 1 84 ? -12.571 12.340 10.525 1.00 93.38 84 PHE A O 1
ATOM 668 N N . VAL A 1 85 ? -14.248 12.591 11.986 1.00 92.44 85 VAL A N 1
ATOM 669 C CA . VAL A 1 85 ? -15.088 11.551 11.372 1.00 92.44 85 VAL A CA 1
ATOM 670 C C . VAL A 1 85 ? -15.504 11.953 9.958 1.00 92.44 85 VAL A C 1
ATOM 672 O O . VAL A 1 85 ? -15.486 11.114 9.062 1.00 92.44 85 VAL A O 1
ATOM 675 N N . VAL A 1 86 ? -15.855 13.224 9.743 1.00 93.50 86 VAL A N 1
ATOM 676 C CA . VAL A 1 86 ? -16.178 13.746 8.406 1.00 93.50 86 VAL A CA 1
ATOM 677 C C . VAL A 1 86 ? -14.961 13.678 7.484 1.00 93.50 86 VAL A C 1
ATOM 679 O O . VAL A 1 86 ? -15.093 13.235 6.349 1.00 93.50 86 VAL A O 1
ATOM 682 N N . GLU A 1 87 ? -13.787 14.073 7.972 1.00 90.94 87 GLU A N 1
ATOM 683 C CA . GLU A 1 87 ? -12.533 14.057 7.214 1.00 90.94 87 GLU A CA 1
ATOM 684 C C . GLU A 1 87 ? -12.126 12.626 6.834 1.00 90.94 87 GLU A C 1
ATOM 686 O O . GLU A 1 87 ? -11.877 12.344 5.665 1.00 90.94 87 GLU A O 1
ATOM 691 N N . LEU A 1 88 ? -12.178 11.695 7.790 1.00 89.94 88 LEU A N 1
ATOM 692 C CA . LEU A 1 88 ? -11.855 10.286 7.572 1.00 89.94 88 LEU A CA 1
ATOM 693 C C . LEU A 1 88 ? -12.820 9.609 6.586 1.00 89.94 88 LEU A C 1
ATOM 695 O O . LEU A 1 88 ? -12.387 8.832 5.741 1.00 89.94 88 LEU A O 1
ATOM 699 N N . LEU A 1 89 ? -14.126 9.881 6.687 1.00 89.94 89 LEU A N 1
ATOM 700 C CA . LEU A 1 89 ? -15.131 9.309 5.780 1.00 89.94 89 LEU A CA 1
ATOM 701 C C . LEU A 1 89 ? -15.156 9.991 4.405 1.00 89.94 89 LEU A C 1
ATOM 703 O O . LEU A 1 89 ? -15.648 9.398 3.448 1.00 89.94 89 LEU A O 1
ATOM 707 N N . GLY A 1 90 ? -14.668 11.230 4.316 1.00 88.94 90 GLY A N 1
ATOM 708 C CA . GLY A 1 90 ? -14.551 11.995 3.076 1.00 88.94 90 GLY A CA 1
ATOM 709 C C . GLY A 1 90 ? -13.235 11.775 2.327 1.00 88.94 90 GLY A C 1
ATOM 710 O O . GLY A 1 90 ? -13.094 12.265 1.208 1.00 88.94 90 GLY A O 1
ATOM 711 N N . ALA A 1 91 ? -12.272 11.063 2.916 1.00 83.88 91 ALA A N 1
ATOM 712 C CA . ALA A 1 91 ? -10.991 10.778 2.287 1.00 83.88 91 ALA A CA 1
ATOM 713 C C . ALA A 1 91 ? -11.160 9.819 1.093 1.00 83.88 91 ALA A C 1
ATOM 715 O O . ALA A 1 91 ? -11.455 8.637 1.256 1.00 83.88 91 ALA A O 1
ATOM 716 N N . GLU A 1 92 ? -10.948 10.326 -0.125 1.00 71.19 92 GLU A N 1
ATOM 717 C CA . GLU A 1 92 ? -10.978 9.521 -1.360 1.00 71.19 92 GLU A CA 1
ATOM 718 C C . GLU A 1 92 ? -9.693 8.709 -1.574 1.00 71.19 92 GLU A C 1
ATOM 720 O O . GLU A 1 92 ? -9.687 7.712 -2.298 1.00 71.19 92 GLU A O 1
ATOM 725 N N . VAL A 1 93 ? -8.598 9.130 -0.939 1.00 67.75 93 VAL A N 1
ATOM 726 C CA . VAL A 1 93 ? -7.298 8.464 -1.003 1.00 67.75 93 VAL A CA 1
ATOM 727 C C . VAL A 1 93 ? -6.987 7.895 0.380 1.00 67.75 93 VAL A C 1
ATOM 729 O O . VAL A 1 93 ? -7.047 8.648 1.354 1.00 67.75 93 VAL A O 1
ATOM 732 N N . PRO A 1 94 ? -6.649 6.597 0.493 1.00 62.06 94 PRO A N 1
ATOM 733 C CA . PRO A 1 94 ? -6.179 6.033 1.750 1.00 62.06 94 PRO A CA 1
ATOM 734 C C . PRO A 1 94 ? -4.977 6.827 2.265 1.00 62.06 94 PRO A C 1
ATOM 736 O O . PRO A 1 94 ? -4.038 7.079 1.509 1.00 62.06 94 PRO A O 1
ATOM 739 N N . GLU A 1 95 ? -4.984 7.211 3.541 1.00 62.31 95 GLU A N 1
ATOM 740 C CA . GLU A 1 95 ? -3.781 7.777 4.145 1.00 62.31 95 GLU A CA 1
ATOM 741 C C . GLU A 1 95 ? -2.648 6.746 4.101 1.00 62.31 95 GLU A C 1
ATOM 743 O O . GLU A 1 95 ? -2.823 5.589 4.505 1.00 62.31 95 GLU A O 1
ATOM 748 N N . ASP A 1 96 ? -1.474 7.182 3.634 1.00 56.66 96 ASP A N 1
ATOM 749 C CA . ASP A 1 96 ? -0.267 6.362 3.635 1.00 56.66 96 ASP A CA 1
ATOM 750 C C . ASP A 1 96 ? 0.036 5.912 5.066 1.00 56.66 96 ASP A C 1
ATOM 752 O O . ASP A 1 96 ? 0.427 6.685 5.953 1.00 56.66 96 ASP A O 1
ATOM 756 N N . THR A 1 97 ? -0.169 4.623 5.308 1.00 53.28 97 THR A N 1
ATOM 757 C CA . THR A 1 97 ? 0.080 4.017 6.606 1.00 53.28 97 THR A CA 1
ATOM 758 C C . THR A 1 97 ? 1.543 3.598 6.649 1.00 53.28 97 THR A C 1
ATOM 760 O O . THR A 1 97 ? 1.941 2.602 6.056 1.00 53.28 97 THR A O 1
ATOM 763 N N . LEU A 1 98 ? 2.361 4.351 7.389 1.00 54.34 98 LEU A N 1
ATOM 764 C CA . LEU A 1 98 ? 3.762 3.997 7.677 1.00 54.34 98 LEU A CA 1
ATOM 765 C C . LEU A 1 98 ? 3.893 2.840 8.688 1.00 54.34 98 LEU A C 1
ATOM 767 O O . LEU A 1 98 ? 5.001 2.509 9.108 1.00 54.34 98 LEU A O 1
ATOM 771 N N . ALA A 1 99 ? 2.774 2.261 9.133 1.00 51.03 99 ALA A N 1
ATOM 772 C CA . ALA A 1 99 ? 2.779 1.139 10.055 1.00 51.03 99 ALA A CA 1
ATOM 773 C C . ALA A 1 99 ? 3.395 -0.085 9.365 1.00 51.03 99 ALA A C 1
ATOM 775 O O . ALA A 1 99 ? 2.958 -0.501 8.291 1.00 51.03 99 ALA A O 1
ATOM 776 N N . ALA A 1 100 ? 4.428 -0.654 9.985 1.00 48.84 100 ALA A N 1
ATOM 777 C CA . ALA A 1 100 ? 5.051 -1.878 9.512 1.00 48.84 100 ALA A CA 1
ATOM 778 C C . ALA A 1 100 ? 4.041 -3.023 9.629 1.00 48.84 100 ALA A C 1
ATOM 780 O O . ALA A 1 100 ? 3.771 -3.507 10.726 1.00 48.84 100 ALA A O 1
ATOM 781 N N . GLN A 1 101 ? 3.477 -3.455 8.503 1.00 56.16 101 GLN A N 1
ATOM 782 C CA . GLN A 1 101 ? 2.682 -4.674 8.490 1.00 56.16 101 GLN A CA 1
ATOM 783 C C . GLN A 1 101 ? 3.624 -5.861 8.675 1.00 56.16 101 GLN A C 1
ATOM 785 O O . GLN A 1 101 ? 4.612 -6.004 7.947 1.00 56.16 101 GLN A O 1
ATOM 790 N N . THR A 1 102 ? 3.339 -6.698 9.673 1.00 51.72 102 THR A N 1
ATOM 791 C CA . THR A 1 102 ? 4.102 -7.929 9.892 1.00 51.72 102 THR A CA 1
ATOM 792 C C . THR A 1 102 ? 3.738 -8.903 8.781 1.00 51.72 102 THR A C 1
ATOM 794 O O . THR A 1 102 ? 2.759 -9.638 8.865 1.00 51.72 102 THR A O 1
ATOM 797 N N . ALA A 1 103 ? 4.512 -8.889 7.700 1.00 59.75 103 ALA A N 1
ATOM 798 C CA . ALA A 1 103 ? 4.408 -9.905 6.671 1.00 59.75 103 ALA A CA 1
ATOM 799 C C . ALA A 1 103 ? 5.112 -11.169 7.181 1.00 59.75 103 ALA A C 1
ATOM 801 O O . ALA A 1 103 ? 6.327 -11.177 7.382 1.00 59.75 103 ALA A O 1
ATOM 802 N N . GLY A 1 104 ? 4.345 -12.240 7.393 1.00 67.69 104 GLY A N 1
ATOM 803 C CA . GLY A 1 104 ? 4.895 -13.594 7.463 1.00 67.69 104 GLY A CA 1
ATOM 804 C C . GLY A 1 104 ? 5.581 -13.993 6.142 1.00 67.69 104 GLY A C 1
ATOM 805 O O . GLY A 1 104 ? 5.819 -13.141 5.282 1.00 67.69 104 GLY A O 1
ATOM 806 N N . PRO A 1 105 ? 5.900 -15.281 5.925 1.00 74.94 105 PRO A N 1
ATOM 807 C CA . PRO A 1 105 ? 6.432 -15.729 4.639 1.00 74.94 105 PRO A CA 1
ATOM 808 C C . PRO A 1 105 ? 5.433 -15.401 3.516 1.00 74.94 105 PRO A C 1
ATOM 810 O O . PRO A 1 105 ? 4.380 -16.026 3.406 1.00 74.94 105 PRO A O 1
ATOM 813 N N . ALA A 1 106 ? 5.755 -14.392 2.706 1.00 82.75 106 ALA A N 1
ATOM 814 C CA . ALA A 1 106 ? 4.869 -13.829 1.695 1.00 82.75 106 ALA A CA 1
ATOM 815 C C . ALA A 1 106 ? 5.641 -13.441 0.428 1.00 82.75 106 ALA A C 1
ATOM 817 O O . ALA A 1 106 ? 6.850 -13.206 0.455 1.00 82.75 106 ALA A O 1
ATOM 818 N N . VAL A 1 107 ? 4.917 -13.348 -0.689 1.00 89.62 107 VAL A N 1
ATOM 819 C CA . VAL A 1 107 ? 5.450 -12.830 -1.953 1.00 89.62 107 VAL A CA 1
ATOM 820 C C . VAL A 1 107 ? 5.287 -11.315 -1.967 1.00 89.62 107 VAL A C 1
ATOM 822 O O . VAL A 1 107 ? 4.177 -10.803 -1.828 1.00 89.62 107 VAL A O 1
ATOM 825 N N . LEU A 1 108 ? 6.392 -10.590 -2.146 1.00 90.31 108 LEU A N 1
ATOM 826 C CA . LEU A 1 108 ? 6.357 -9.140 -2.294 1.00 90.31 108 LEU A CA 1
ATOM 827 C C . LEU A 1 108 ? 5.863 -8.770 -3.698 1.00 90.31 108 LEU A C 1
ATOM 829 O O . LEU A 1 108 ? 6.514 -9.094 -4.689 1.00 90.31 108 LEU A O 1
ATOM 833 N N . VAL A 1 109 ? 4.750 -8.041 -3.771 1.00 92.69 109 VAL A N 1
ATOM 834 C CA . VAL A 1 109 ? 4.258 -7.411 -5.003 1.00 92.69 109 VAL A CA 1
ATOM 835 C C . VAL A 1 109 ? 4.474 -5.911 -4.875 1.00 92.69 109 VAL A C 1
ATOM 837 O O . VAL A 1 109 ? 3.913 -5.273 -3.986 1.00 92.69 109 VAL A O 1
ATOM 840 N N . CYS A 1 110 ? 5.319 -5.343 -5.727 1.00 92.00 110 CYS A N 1
ATOM 841 C CA . CYS A 1 110 ? 5.655 -3.928 -5.667 1.00 92.00 110 CYS A CA 1
ATOM 842 C C . CYS A 1 110 ? 6.060 -3.381 -7.041 1.00 92.00 110 CYS A C 1
ATOM 844 O O . CYS A 1 110 ? 6.232 -4.127 -8.006 1.00 92.00 110 CYS A O 1
ATOM 846 N N . THR A 1 111 ? 6.199 -2.060 -7.134 1.00 91.88 111 THR A N 1
ATOM 847 C CA . THR A 1 111 ? 6.766 -1.409 -8.316 1.00 91.88 111 THR A CA 1
ATOM 848 C C . THR A 1 111 ? 8.283 -1.637 -8.384 1.00 91.88 111 THR A C 1
ATOM 850 O O . THR A 1 111 ? 8.924 -1.839 -7.349 1.00 91.88 111 THR A O 1
ATOM 853 N N . PRO A 1 112 ? 8.905 -1.536 -9.574 1.00 91.94 112 PRO A N 1
ATOM 854 C CA . PRO A 1 112 ? 10.352 -1.704 -9.734 1.00 91.94 112 PRO A CA 1
ATOM 855 C C . PRO A 1 112 ? 11.193 -0.839 -8.782 1.00 91.94 112 PRO A C 1
ATOM 857 O O . PRO A 1 112 ? 12.167 -1.316 -8.201 1.00 91.94 112 PRO A O 1
ATOM 860 N N . SER A 1 113 ? 10.793 0.414 -8.553 1.00 91.00 113 SER A N 1
ATOM 861 C CA . SER A 1 113 ? 11.495 1.341 -7.656 1.00 91.00 113 SER A CA 1
ATOM 862 C C . SER A 1 113 ? 11.471 0.910 -6.185 1.00 91.00 113 SER A C 1
ATOM 864 O O . SER A 1 113 ? 12.418 1.186 -5.454 1.00 91.00 113 SER A O 1
ATOM 866 N N . ALA A 1 114 ? 10.450 0.171 -5.746 1.00 90.38 114 ALA A N 1
ATOM 867 C CA . ALA A 1 114 ? 10.364 -0.347 -4.380 1.00 90.38 114 ALA A CA 1
ATOM 868 C C . ALA A 1 114 ? 11.326 -1.523 -4.107 1.00 90.38 114 ALA A C 1
ATOM 870 O O . ALA A 1 114 ? 11.430 -1.990 -2.972 1.00 90.38 114 ALA A O 1
ATOM 871 N N . THR A 1 115 ? 12.037 -2.008 -5.131 1.00 92.62 115 THR A N 1
ATOM 872 C CA . THR A 1 115 ? 13.032 -3.086 -5.005 1.00 92.62 115 THR A CA 1
ATOM 873 C C . THR A 1 115 ? 14.448 -2.581 -4.694 1.00 92.62 115 THR A C 1
ATOM 875 O O . THR A 1 115 ? 15.364 -3.380 -4.490 1.00 92.62 115 THR A O 1
ATOM 878 N N . VAL A 1 116 ? 14.659 -1.259 -4.634 1.00 92.31 116 VAL A N 1
ATOM 879 C CA . VAL A 1 116 ? 15.956 -0.665 -4.268 1.00 92.31 116 VAL A CA 1
ATOM 880 C C . VAL A 1 116 ? 16.390 -1.156 -2.882 1.00 92.31 116 VAL A C 1
ATOM 882 O O . VAL A 1 116 ? 15.631 -1.083 -1.919 1.00 92.31 116 VAL A O 1
ATOM 885 N N . GLY A 1 117 ? 17.627 -1.655 -2.786 1.00 91.69 117 GLY A N 1
ATOM 886 C CA . GLY A 1 117 ? 18.214 -2.129 -1.527 1.00 91.69 117 GLY A CA 1
ATOM 887 C C . GLY A 1 117 ? 17.660 -3.462 -1.010 1.00 91.69 117 GLY A C 1
ATOM 888 O O . GLY A 1 117 ? 17.890 -3.798 0.148 1.00 91.69 117 GLY A O 1
ATOM 889 N N . ARG A 1 118 ? 16.920 -4.214 -1.833 1.00 92.38 118 ARG A N 1
ATOM 890 C CA . ARG A 1 118 ? 16.361 -5.532 -1.485 1.00 92.38 118 ARG A CA 1
ATOM 891 C C . ARG A 1 118 ? 16.869 -6.589 -2.450 1.00 92.38 118 ARG A C 1
ATOM 893 O O . ARG A 1 118 ? 17.122 -6.264 -3.596 1.00 92.38 118 ARG A O 1
ATOM 900 N N . GLU A 1 119 ? 16.959 -7.842 -2.025 1.00 94.56 119 GLU A N 1
ATOM 901 C CA . GLU A 1 119 ? 17.349 -8.965 -2.887 1.00 94.56 119 GLU A CA 1
ATOM 902 C C . GLU A 1 119 ? 16.407 -10.149 -2.663 1.00 94.56 119 GLU A C 1
ATOM 904 O O . GLU A 1 119 ? 15.889 -10.335 -1.560 1.00 94.56 119 GLU A O 1
ATOM 909 N N . PHE A 1 120 ? 16.180 -10.937 -3.714 1.00 95.00 120 PHE A N 1
ATOM 910 C CA . PHE A 1 120 ? 15.232 -12.051 -3.718 1.00 95.00 120 PHE A CA 1
ATOM 911 C C . PHE A 1 120 ? 15.842 -13.264 -4.423 1.00 95.00 120 PHE A C 1
ATOM 913 O O . PHE A 1 120 ? 16.595 -13.113 -5.381 1.00 95.00 120 PHE A O 1
ATOM 920 N N . GLU A 1 121 ? 15.488 -14.479 -4.002 1.00 95.12 121 GLU A N 1
ATOM 921 C CA . GLU A 1 121 ? 15.896 -15.696 -4.725 1.00 95.12 121 GLU A CA 1
ATOM 922 C C . GLU A 1 121 ? 15.291 -15.736 -6.138 1.00 95.12 121 GLU A C 1
ATOM 924 O O . GLU A 1 121 ? 15.965 -16.092 -7.108 1.00 95.12 121 GLU A O 1
ATOM 929 N N . VAL A 1 122 ? 14.037 -15.292 -6.267 1.00 95.62 122 VAL A N 1
ATOM 930 C CA . VAL A 1 122 ? 13.299 -15.230 -7.531 1.00 95.62 122 VAL A CA 1
ATOM 931 C C . VAL A 1 122 ? 12.667 -13.852 -7.698 1.00 95.62 122 VAL A C 1
ATOM 933 O O . VAL A 1 122 ? 12.024 -13.351 -6.776 1.00 95.62 122 VAL A O 1
ATOM 936 N N . VAL A 1 123 ? 12.802 -13.260 -8.886 1.00 96.38 123 VAL A N 1
ATOM 937 C CA . VAL A 1 123 ? 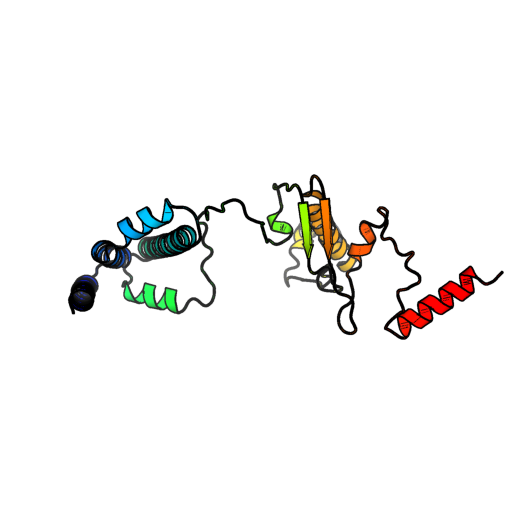12.082 -12.040 -9.285 1.00 96.38 123 VAL A CA 1
ATOM 938 C C . VAL A 1 123 ? 11.193 -12.350 -10.479 1.00 96.38 123 VAL A C 1
ATOM 940 O O . VAL A 1 123 ? 11.666 -12.852 -11.496 1.00 96.38 123 VAL A O 1
ATOM 943 N N . ALA A 1 124 ? 9.910 -12.011 -10.373 1.00 96.12 124 ALA A N 1
ATOM 944 C CA . ALA A 1 124 ? 8.970 -12.066 -11.485 1.00 96.12 124 ALA A CA 1
ATOM 945 C C . ALA A 1 124 ? 8.595 -10.645 -11.922 1.00 96.12 124 ALA A C 1
ATOM 947 O O . ALA A 1 124 ? 7.989 -9.896 -11.157 1.00 96.12 124 ALA A O 1
ATOM 948 N N . VAL A 1 125 ? 8.932 -10.281 -13.158 1.00 94.81 125 VAL A N 1
ATOM 949 C CA . VAL A 1 125 ? 8.477 -9.038 -13.784 1.00 94.81 125 VAL A CA 1
ATOM 950 C C . VAL A 1 125 ? 7.270 -9.366 -14.654 1.00 94.81 125 VAL A C 1
ATOM 952 O O . VAL A 1 125 ? 7.378 -10.073 -15.661 1.00 94.81 125 VAL A O 1
ATOM 955 N N . SER A 1 126 ? 6.104 -8.883 -14.231 1.00 92.38 126 SER A N 1
ATOM 956 C CA . SER A 1 126 ? 4.834 -9.133 -14.911 1.00 92.38 126 SER A CA 1
ATOM 957 C C . SER A 1 126 ? 4.341 -7.928 -15.696 1.00 92.38 126 SER A C 1
ATOM 959 O O . SER A 1 126 ? 4.673 -6.788 -15.373 1.00 92.38 126 SER A O 1
ATOM 961 N N . GLY A 1 127 ? 3.567 -8.196 -16.750 1.00 89.56 127 GLY A N 1
ATOM 962 C CA . GLY A 1 127 ? 2.965 -7.147 -17.570 1.00 89.56 127 GLY A CA 1
ATOM 963 C C . GLY A 1 127 ? 3.979 -6.363 -18.402 1.00 89.56 127 GLY A C 1
ATOM 964 O O . GLY A 1 127 ? 3.795 -5.165 -18.613 1.00 89.56 127 GLY A O 1
ATOM 965 N N . LEU A 1 128 ? 5.043 -7.016 -18.885 1.00 93.25 128 LEU A N 1
ATOM 966 C CA . LEU A 1 128 ? 5.986 -6.410 -19.827 1.00 93.25 128 LEU A CA 1
ATOM 967 C C . LEU A 1 128 ? 5.340 -6.272 -21.207 1.00 93.25 128 LEU A C 1
ATOM 969 O O . LEU A 1 128 ? 5.628 -7.044 -22.118 1.00 93.25 128 LEU A O 1
ATOM 973 N N . GLN A 1 129 ? 4.485 -5.267 -21.363 1.00 93.06 129 GLN A N 1
ATOM 974 C CA . GLN A 1 129 ? 3.793 -4.967 -22.616 1.00 93.06 129 GLN A CA 1
ATOM 975 C C . GLN A 1 129 ? 4.369 -3.724 -23.292 1.00 93.06 129 GLN A C 1
ATOM 977 O O . GLN A 1 129 ? 4.895 -2.814 -22.640 1.00 93.06 129 GLN A O 1
ATOM 982 N N . GLU A 1 130 ? 4.233 -3.666 -24.613 1.00 87.62 130 GLU A N 1
ATOM 983 C CA . GLU A 1 130 ? 4.526 -2.472 -25.396 1.00 87.62 130 GLU A CA 1
ATOM 984 C C . GLU A 1 130 ? 3.759 -1.260 -24.840 1.00 87.62 130 GLU A C 1
ATOM 986 O O . GLU A 1 130 ? 2.590 -1.350 -24.475 1.00 87.62 130 GLU A O 1
ATOM 991 N N . SER A 1 131 ? 4.429 -0.107 -24.752 1.00 84.62 131 SER A N 1
ATOM 992 C CA . SER A 1 131 ? 3.884 1.158 -24.224 1.00 84.62 131 SER A CA 1
ATOM 993 C C . SER A 1 131 ? 3.456 1.170 -22.746 1.00 84.62 131 SER A C 1
ATOM 995 O O . SER A 1 131 ? 3.179 2.249 -22.218 1.00 84.62 131 SER A O 1
ATOM 997 N N . VAL A 1 132 ? 3.432 0.020 -22.062 1.00 90.75 132 VAL A N 1
ATOM 998 C CA . VAL A 1 132 ? 3.312 -0.070 -20.598 1.00 90.75 132 VAL A CA 1
ATOM 999 C C . VAL A 1 132 ? 4.693 0.067 -19.976 1.00 90.75 132 VAL A C 1
ATOM 1001 O O . VAL A 1 132 ? 4.903 0.935 -19.128 1.00 90.75 132 VAL A O 1
ATOM 1004 N N . TRP A 1 133 ? 5.646 -0.745 -20.440 1.00 91.81 133 TRP A N 1
ATOM 1005 C CA . TRP A 1 133 ? 7.040 -0.655 -20.026 1.00 91.81 133 TRP A CA 1
ATOM 1006 C C . TRP A 1 133 ? 7.955 -1.174 -21.146 1.00 91.81 133 TRP A C 1
ATOM 1008 O O . TRP A 1 133 ? 7.865 -2.359 -21.472 1.00 91.81 133 TRP A O 1
ATOM 1018 N N . PRO A 1 134 ? 8.816 -0.345 -21.778 1.00 89.88 134 PRO A N 1
ATOM 1019 C CA . PRO A 1 134 ? 9.150 1.053 -21.470 1.00 89.88 134 PRO A CA 1
ATOM 1020 C C . PRO A 1 134 ? 7.998 2.040 -21.693 1.00 89.88 134 PRO A C 1
ATOM 1022 O O . PRO A 1 134 ? 7.300 1.971 -22.706 1.00 89.88 134 PRO A O 1
ATOM 1025 N N . ASN A 1 135 ? 7.837 3.005 -20.781 1.00 89.19 135 ASN A N 1
ATOM 1026 C CA . ASN A 1 135 ? 6.897 4.109 -20.948 1.00 89.19 135 ASN A CA 1
ATOM 1027 C C . ASN A 1 135 ? 7.614 5.342 -21.512 1.00 89.19 135 ASN A C 1
ATOM 1029 O O . ASN A 1 135 ? 8.071 6.217 -20.788 1.00 89.19 135 ASN A O 1
ATOM 1033 N N . LEU A 1 136 ? 7.667 5.445 -22.839 1.00 85.38 136 LEU A N 1
ATOM 1034 C CA . LEU A 1 136 ? 8.371 6.534 -23.532 1.00 85.38 136 LEU A CA 1
ATOM 1035 C C . LEU A 1 136 ? 7.576 7.848 -23.608 1.00 85.38 136 LEU A C 1
ATOM 1037 O O . LEU A 1 136 ? 7.893 8.730 -24.412 1.00 85.38 136 LEU A O 1
ATOM 1041 N N . ARG A 1 137 ? 6.506 7.991 -22.814 1.00 84.44 137 ARG A N 1
ATOM 1042 C CA . ARG A 1 137 ? 5.766 9.252 -22.743 1.00 84.44 137 ARG A CA 1
ATOM 1043 C C . ARG A 1 137 ? 6.641 10.293 -22.061 1.00 84.44 137 ARG A C 1
ATOM 1045 O O . ARG A 1 137 ? 7.000 10.141 -20.897 1.00 84.44 137 ARG A O 1
ATOM 1052 N N . LEU A 1 138 ? 6.916 11.379 -22.775 1.00 77.94 138 LEU A N 1
ATOM 1053 C CA . LEU A 1 138 ? 7.614 12.534 -22.225 1.00 77.94 138 LEU A CA 1
ATOM 1054 C C . LEU A 1 138 ? 6.739 13.169 -21.141 1.00 77.94 138 LEU A C 1
ATOM 1056 O O . LEU A 1 138 ? 5.763 13.859 -21.433 1.00 77.94 138 LEU A O 1
ATOM 1060 N N . ARG A 1 139 ? 7.070 12.911 -19.876 1.00 71.81 139 ARG A N 1
ATOM 1061 C CA . ARG A 1 139 ? 6.460 13.584 -18.727 1.00 71.81 139 ARG A CA 1
ATOM 1062 C C . ARG A 1 139 ? 7.227 14.877 -18.472 1.00 71.81 139 ARG A C 1
ATOM 1064 O O . ARG A 1 139 ? 7.988 14.981 -17.520 1.00 71.81 139 ARG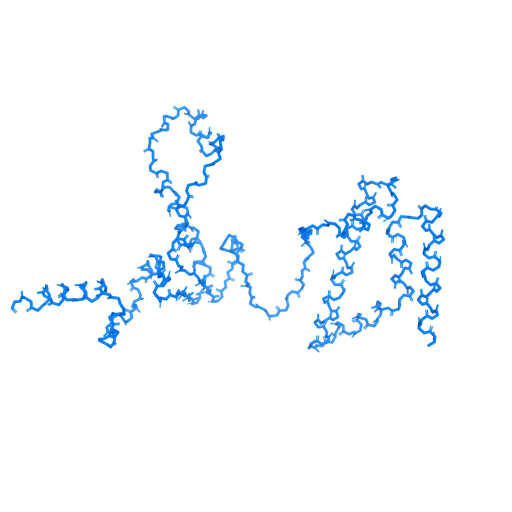 A O 1
ATOM 1071 N N . GLY A 1 140 ? 7.065 15.843 -19.371 1.00 62.25 140 GLY A N 1
ATOM 1072 C CA . GLY A 1 140 ? 7.594 17.184 -19.161 1.00 62.25 140 GLY A CA 1
ATOM 1073 C C . GLY A 1 140 ? 6.810 17.877 -18.049 1.00 62.25 140 GLY A C 1
ATOM 1074 O O . GLY A 1 140 ? 5.591 18.009 -18.136 1.00 62.25 140 GLY A O 1
ATOM 1075 N N . SER A 1 141 ? 7.498 18.313 -16.998 1.00 61.50 141 SER A N 1
ATOM 1076 C CA . SER A 1 141 ? 6.971 19.360 -16.122 1.00 61.50 141 SER A CA 1
ATOM 1077 C C . SER A 1 141 ? 7.124 20.700 -16.841 1.00 61.50 141 SER A C 1
ATOM 1079 O O . SER A 1 141 ? 8.157 20.930 -17.465 1.00 61.50 141 SER A O 1
ATOM 1081 N N . LEU A 1 142 ? 6.135 21.595 -16.726 1.00 67.00 142 LEU A N 1
ATOM 1082 C CA . LEU A 1 142 ? 6.171 22.949 -17.311 1.00 67.00 142 LEU A CA 1
ATOM 1083 C C . LEU A 1 142 ? 7.440 23.736 -16.949 1.00 67.00 142 LEU A C 1
ATOM 1085 O O . LEU A 1 142 ? 7.814 24.665 -17.653 1.00 67.00 142 LEU A O 1
ATOM 1089 N N . LEU A 1 143 ? 8.069 23.382 -15.828 1.00 73.38 143 LEU A N 1
ATOM 1090 C CA . LEU A 1 143 ? 9.248 24.057 -15.296 1.00 73.38 143 LEU A CA 1
ATOM 1091 C C . LEU A 1 143 ? 10.568 23.397 -15.706 1.00 73.38 143 LEU A C 1
ATOM 1093 O O . LEU A 1 143 ? 11.612 23.868 -15.272 1.00 73.38 143 LEU A O 1
ATOM 1097 N N . HIS A 1 144 ? 10.528 22.307 -16.479 1.00 69.94 144 HIS A N 1
ATOM 1098 C CA . HIS A 1 144 ? 11.711 21.581 -16.951 1.00 69.94 144 HIS A CA 1
ATOM 1099 C C . HIS A 1 144 ? 12.789 21.370 -15.862 1.00 69.94 144 HIS A C 1
ATOM 1101 O O . HIS A 1 144 ? 13.957 21.682 -16.078 1.00 69.94 144 HIS A O 1
ATOM 1107 N N . PRO A 1 145 ? 12.434 20.848 -14.669 1.00 71.31 145 PRO A N 1
ATOM 1108 C CA . PRO A 1 145 ? 13.366 20.746 -13.545 1.00 71.31 145 PRO A CA 1
ATOM 1109 C C . PRO A 1 145 ? 14.605 19.897 -13.864 1.00 71.31 145 PRO A C 1
ATOM 1111 O O . PRO A 1 145 ? 15.666 20.138 -13.301 1.00 71.31 145 PRO A O 1
ATOM 1114 N N . GLN A 1 146 ? 14.494 18.938 -14.784 1.00 70.25 146 GLN A N 1
ATOM 1115 C CA . GLN A 1 146 ? 15.618 18.143 -15.279 1.00 70.25 146 GLN A CA 1
ATOM 1116 C C . GLN A 1 146 ? 16.674 18.971 -16.034 1.00 70.25 146 GLN A C 1
ATOM 1118 O O . GLN A 1 146 ? 17.841 18.604 -16.025 1.00 70.25 146 GLN A O 1
ATOM 1123 N N . GLU A 1 147 ? 16.294 20.108 -16.622 1.00 75.06 147 GLU A N 1
ATOM 1124 C CA . GLU A 1 147 ? 17.199 21.021 -17.337 1.00 75.06 147 GLU A CA 1
ATOM 1125 C C . GLU A 1 147 ? 17.833 22.058 -16.390 1.00 75.06 147 GLU A C 1
ATOM 1127 O O . GLU A 1 147 ? 18.767 22.762 -16.766 1.00 75.06 147 GLU A O 1
ATOM 1132 N N . LEU A 1 148 ? 17.360 22.151 -15.138 1.00 78.12 148 LEU A N 1
ATOM 1133 C CA . LEU A 1 148 ? 17.821 23.151 -14.172 1.00 78.12 148 LEU A CA 1
ATOM 1134 C C . LEU A 1 148 ? 19.299 22.972 -13.807 1.00 78.12 148 LEU A C 1
ATOM 1136 O O . LEU A 1 148 ? 20.010 23.960 -13.662 1.00 78.12 148 LEU A O 1
ATOM 1140 N N . ALA A 1 149 ? 19.764 21.730 -13.654 1.00 75.00 149 ALA A N 1
ATOM 1141 C CA . ALA A 1 149 ? 21.160 21.452 -13.318 1.00 75.00 149 ALA A CA 1
ATOM 1142 C C . ALA A 1 149 ? 22.109 21.867 -14.454 1.00 75.00 149 ALA A C 1
ATOM 1144 O O . ALA A 1 149 ? 23.124 22.512 -14.204 1.00 75.00 149 ALA A O 1
ATOM 1145 N N . ASP A 1 150 ? 21.743 21.573 -15.702 1.00 75.44 150 ASP A N 1
ATOM 1146 C CA . ASP A 1 150 ? 22.529 21.970 -16.873 1.00 75.44 150 ASP A CA 1
ATOM 1147 C C . ASP A 1 150 ? 22.497 23.482 -17.107 1.00 75.44 150 ASP A C 1
ATOM 1149 O O . ASP A 1 150 ? 23.532 24.077 -17.414 1.00 75.44 150 ASP A O 1
ATOM 1153 N N . ALA A 1 151 ? 21.347 24.121 -16.863 1.00 78.31 151 ALA A N 1
ATOM 1154 C CA . ALA A 1 151 ? 21.215 25.573 -16.899 1.00 78.31 151 ALA A CA 1
ATOM 1155 C C . ALA A 1 151 ? 22.073 26.269 -15.826 1.00 78.31 151 ALA A C 1
ATOM 1157 O O . ALA A 1 151 ? 22.674 27.308 -16.103 1.00 78.31 151 ALA A O 1
ATOM 1158 N N . LEU A 1 152 ? 22.161 25.704 -14.615 1.00 84.06 152 LEU A N 1
ATOM 1159 C CA . LEU A 1 152 ? 23.025 26.216 -13.543 1.00 84.06 152 LEU A CA 1
ATOM 1160 C C . LEU A 1 152 ? 24.514 26.067 -13.876 1.00 84.06 152 LEU A C 1
ATOM 1162 O O . LEU A 1 152 ? 25.301 26.957 -13.558 1.00 84.06 152 LEU A O 1
ATOM 1166 N N . ASP A 1 153 ? 24.884 24.981 -14.551 1.00 83.44 153 ASP A N 1
ATOM 1167 C CA . ASP A 1 153 ? 26.257 24.718 -14.989 1.00 83.44 153 ASP A CA 1
ATOM 1168 C C . ASP A 1 153 ? 26.624 25.444 -16.301 1.00 83.44 153 ASP A C 1
ATOM 1170 O O . ASP A 1 153 ? 27.741 25.295 -16.802 1.00 83.44 153 ASP A O 1
ATOM 1174 N N . GLY A 1 154 ? 25.705 26.240 -16.865 1.00 80.19 154 GLY A N 1
ATOM 1175 C CA . GLY A 1 154 ? 25.919 27.017 -18.089 1.00 80.19 154 GLY A CA 1
ATOM 1176 C C . GLY A 1 154 ? 26.123 26.163 -19.342 1.00 80.19 154 GLY A C 1
ATOM 1177 O O . GLY A 1 154 ? 26.688 26.647 -20.325 1.00 80.19 154 GLY A O 1
ATOM 1178 N N . ARG A 1 155 ? 25.701 24.894 -19.317 1.00 77.06 155 ARG A N 1
ATOM 1179 C CA . ARG A 1 155 ? 25.747 24.018 -20.490 1.00 77.06 155 ARG A CA 1
ATOM 1180 C C . ARG A 1 155 ? 24.586 24.386 -21.405 1.00 77.06 155 ARG A C 1
ATOM 1182 O O . ARG A 1 155 ? 23.450 24.502 -20.949 1.00 77.06 155 ARG A O 1
ATOM 1189 N N . GLU A 1 156 ? 24.853 24.550 -22.699 1.00 66.00 156 GLU A N 1
ATOM 1190 C CA . GLU A 1 156 ? 23.765 24.569 -23.674 1.00 66.00 156 GLU A CA 1
ATOM 1191 C C . GLU A 1 156 ? 23.056 23.220 -23.586 1.00 66.00 156 GLU A C 1
ATOM 1193 O O . GLU A 1 156 ? 23.682 22.172 -23.773 1.00 66.00 156 GLU A O 1
ATOM 1198 N N . THR A 1 157 ? 21.757 23.243 -23.289 1.00 60.81 157 THR A N 1
ATOM 1199 C CA . THR A 1 157 ? 20.896 22.083 -23.477 1.00 60.81 157 THR A CA 1
ATOM 1200 C C . THR A 1 157 ? 20.818 21.851 -24.978 1.00 60.81 157 THR A C 1
ATOM 1202 O O . THR A 1 157 ? 19.926 22.332 -25.678 1.00 60.81 157 THR A O 1
ATOM 1205 N N . ALA A 1 158 ? 21.817 21.146 -25.515 1.00 56.72 158 ALA A N 1
ATOM 1206 C CA . ALA A 1 158 ? 21.696 20.543 -26.824 1.00 56.72 158 ALA A CA 1
ATOM 1207 C C . ALA A 1 158 ? 20.343 19.827 -26.849 1.00 56.72 158 ALA A C 1
ATOM 1209 O O . ALA A 1 158 ? 19.908 19.299 -25.826 1.00 56.72 158 ALA A O 1
ATOM 1210 N N . THR A 1 159 ? 19.665 19.846 -27.994 1.00 56.31 159 THR A N 1
ATOM 1211 C CA . THR A 1 159 ? 18.465 19.046 -28.271 1.00 56.31 159 THR A CA 1
ATOM 1212 C C . THR A 1 159 ? 18.805 17.556 -28.130 1.00 56.31 159 THR A C 1
ATOM 1214 O O . THR A 1 159 ? 18.899 16.823 -29.111 1.00 56.31 159 THR A O 1
ATOM 1217 N N . GLU A 1 160 ? 19.084 17.105 -26.912 1.00 61.09 160 GLU A N 1
ATOM 1218 C CA . GLU A 1 160 ? 19.215 15.712 -26.565 1.00 61.09 160 GLU A CA 1
ATOM 1219 C C . GLU A 1 160 ? 17.859 15.087 -26.836 1.00 61.09 160 GLU A C 1
ATOM 1221 O O . GLU A 1 160 ? 16.801 15.672 -26.573 1.00 61.09 160 GLU A O 1
ATOM 1226 N N . ASP A 1 161 ? 17.896 13.905 -27.439 1.00 72.06 161 ASP A N 1
ATOM 1227 C CA . ASP A 1 161 ? 16.691 13.151 -27.706 1.00 72.06 161 ASP A CA 1
ATOM 1228 C C . ASP A 1 161 ? 16.083 12.755 -26.355 1.00 72.06 161 ASP A C 1
ATOM 1230 O O . ASP A 1 161 ? 16.456 11.754 -25.744 1.00 72.06 161 ASP A O 1
ATOM 1234 N N . GLN A 1 162 ? 15.156 13.578 -25.862 1.00 74.81 162 GLN A N 1
ATOM 1235 C CA . GLN A 1 162 ? 14.477 13.385 -24.581 1.00 74.81 162 GLN A CA 1
ATOM 1236 C C . GLN A 1 162 ? 13.846 11.989 -24.497 1.00 74.81 162 GLN A C 1
ATOM 1238 O O . GLN A 1 162 ? 13.751 11.404 -23.421 1.00 74.81 162 GLN A O 1
ATOM 1243 N N . ARG A 1 163 ? 13.449 11.402 -25.637 1.00 76.69 163 ARG A N 1
ATOM 1244 C CA . ARG A 1 163 ? 12.944 10.025 -25.673 1.00 76.69 163 ARG A CA 1
ATOM 1245 C C . ARG A 1 163 ? 14.050 9.002 -25.444 1.00 76.69 163 ARG A C 1
ATOM 1247 O O . ARG A 1 163 ? 13.787 7.992 -24.797 1.00 76.69 163 ARG A O 1
ATOM 1254 N N . ALA A 1 164 ? 15.260 9.248 -25.941 1.00 81.94 164 ALA A N 1
ATOM 1255 C CA . ALA A 1 164 ? 16.419 8.403 -25.673 1.00 81.94 164 ALA A CA 1
ATOM 1256 C C . ALA A 1 164 ? 16.836 8.469 -24.195 1.00 81.94 164 ALA A C 1
ATOM 1258 O O . ALA A 1 164 ? 17.142 7.430 -23.611 1.00 81.94 164 ALA A O 1
ATOM 1259 N N . GLN A 1 165 ? 16.776 9.649 -23.567 1.00 81.50 165 GLN A N 1
ATOM 1260 C CA . GLN A 1 165 ? 16.998 9.787 -22.121 1.00 81.50 165 GLN A CA 1
ATOM 1261 C C . GLN A 1 165 ? 15.966 8.990 -21.313 1.00 81.50 165 GLN A C 1
ATOM 1263 O O . GLN A 1 165 ? 16.349 8.158 -20.491 1.00 81.50 165 GLN A O 1
ATOM 1268 N N . VAL A 1 166 ? 14.670 9.175 -21.606 1.00 85.06 166 VAL A N 1
ATOM 1269 C CA . VAL A 1 166 ? 13.581 8.433 -20.946 1.00 85.06 166 VAL A CA 1
ATOM 1270 C C . VAL A 1 166 ? 13.744 6.929 -21.153 1.00 85.06 166 VAL A C 1
ATOM 1272 O O . VAL A 1 166 ? 13.632 6.164 -20.202 1.00 85.06 166 VAL A O 1
ATOM 1275 N N . LEU A 1 167 ? 14.081 6.481 -22.365 1.00 87.75 167 LEU A N 1
ATOM 1276 C CA . LEU A 1 167 ? 14.382 5.071 -22.615 1.00 87.75 167 LEU A CA 1
ATOM 1277 C C . LEU A 1 167 ? 15.558 4.579 -21.756 1.00 87.75 167 LEU A C 1
ATOM 1279 O O . LEU A 1 167 ? 15.509 3.464 -21.241 1.00 87.75 167 LEU A O 1
ATOM 1283 N N . GLY A 1 168 ? 16.598 5.397 -21.583 1.00 88.44 168 GLY A N 1
ATOM 1284 C CA . GLY A 1 168 ? 17.728 5.104 -20.704 1.00 88.44 168 GLY A CA 1
ATOM 1285 C C . GLY A 1 168 ? 17.319 4.945 -19.237 1.00 88.44 168 GLY A C 1
ATOM 1286 O O . GLY A 1 168 ? 17.783 4.015 -18.576 1.00 88.44 168 GLY A O 1
ATOM 1287 N N . ASP A 1 169 ? 16.425 5.797 -18.735 1.00 89.69 169 ASP A N 1
ATOM 1288 C CA . ASP A 1 169 ? 15.860 5.676 -17.386 1.00 89.69 169 ASP A CA 1
ATOM 1289 C C . ASP A 1 169 ? 15.014 4.411 -17.222 1.00 89.69 169 ASP A C 1
ATOM 1291 O O . ASP A 1 169 ? 15.187 3.668 -16.252 1.00 89.69 169 ASP A O 1
ATOM 1295 N N . GLU A 1 170 ? 14.157 4.115 -18.198 1.00 93.12 170 GLU A N 1
ATOM 1296 C CA . GLU A 1 170 ? 13.338 2.902 -18.213 1.00 93.12 170 GLU A CA 1
ATOM 1297 C C . GLU A 1 170 ? 14.209 1.634 -18.231 1.00 93.12 170 GLU A C 1
ATOM 1299 O O . GLU A 1 170 ? 13.953 0.686 -17.485 1.00 93.12 170 GLU A O 1
ATOM 1304 N N . LEU A 1 171 ? 15.288 1.632 -19.023 1.00 92.88 171 LEU A N 1
ATOM 1305 C CA . LEU A 1 171 ? 16.269 0.544 -19.068 1.00 92.88 171 LEU A CA 1
ATOM 1306 C C . LEU A 1 171 ? 17.008 0.378 -17.739 1.00 92.88 171 LEU A C 1
ATOM 1308 O O . LEU A 1 171 ? 17.178 -0.749 -17.272 1.00 92.88 171 LEU A O 1
ATOM 1312 N N . ARG A 1 172 ? 17.430 1.480 -17.105 1.00 93.12 172 ARG A N 1
ATOM 1313 C CA . ARG A 1 172 ? 18.056 1.441 -15.774 1.00 93.12 172 ARG A CA 1
ATOM 1314 C C . ARG A 1 172 ? 17.108 0.854 -14.736 1.00 93.12 172 ARG A C 1
ATOM 1316 O O . ARG A 1 172 ? 17.531 0.025 -13.934 1.00 93.12 172 ARG A O 1
ATOM 1323 N N . MET A 1 173 ? 15.834 1.239 -14.765 1.00 94.44 173 MET A N 1
ATOM 1324 C CA . MET A 1 173 ? 14.825 0.712 -13.848 1.00 94.44 173 MET A CA 1
ATOM 1325 C C . MET A 1 173 ? 14.540 -0.776 -14.095 1.00 94.44 173 MET A C 1
ATOM 1327 O O . MET A 1 173 ? 14.387 -1.540 -13.141 1.00 94.44 173 MET A O 1
ATOM 1331 N N . PHE A 1 174 ? 14.525 -1.212 -15.356 1.00 94.06 174 PHE A N 1
ATOM 1332 C CA . PHE A 1 174 ? 14.394 -2.627 -15.706 1.00 94.06 174 PHE A CA 1
ATOM 1333 C C . PHE A 1 174 ? 15.594 -3.440 -15.205 1.00 94.06 174 PHE A C 1
ATOM 1335 O O . PHE A 1 174 ? 15.418 -4.443 -14.512 1.00 94.06 174 PHE A O 1
ATOM 1342 N N . ALA A 1 175 ? 16.815 -2.969 -15.472 1.00 93.62 175 ALA A N 1
ATOM 1343 C CA . ALA A 1 175 ? 18.043 -3.599 -14.993 1.00 93.62 175 ALA A CA 1
ATOM 1344 C C . ALA A 1 175 ? 18.098 -3.655 -13.458 1.00 93.62 175 ALA A C 1
ATOM 1346 O O . ALA A 1 175 ? 18.479 -4.676 -12.882 1.00 93.62 175 ALA A O 1
ATOM 1347 N N . LEU A 1 176 ? 17.666 -2.588 -12.780 1.00 95.00 176 LEU A N 1
ATOM 1348 C CA . LEU A 1 176 ? 17.533 -2.540 -11.326 1.00 95.00 176 LEU A CA 1
ATOM 1349 C C . LEU A 1 176 ? 16.627 -3.666 -10.816 1.00 95.00 176 LEU A C 1
ATOM 1351 O O . LEU A 1 176 ? 17.049 -4.398 -9.928 1.00 95.00 176 LEU A O 1
ATOM 1355 N N . ALA A 1 177 ? 15.427 -3.823 -11.379 1.00 94.38 177 ALA A N 1
ATOM 1356 C CA . ALA A 1 177 ? 14.468 -4.833 -10.934 1.00 94.38 177 ALA A CA 1
ATOM 1357 C C . ALA A 1 177 ? 14.973 -6.263 -11.182 1.00 94.38 177 ALA A C 1
ATOM 1359 O O . ALA A 1 177 ? 14.973 -7.091 -10.273 1.00 94.38 177 ALA A O 1
ATOM 1360 N N . VAL A 1 178 ? 15.452 -6.542 -12.397 1.00 93.75 178 VAL A N 1
ATOM 1361 C CA . VAL A 1 178 ? 15.955 -7.865 -12.801 1.00 93.75 178 VAL A CA 1
ATOM 1362 C C . VAL A 1 178 ? 17.178 -8.273 -11.977 1.00 93.75 178 VAL A C 1
ATOM 1364 O O . VAL A 1 178 ? 17.264 -9.412 -11.524 1.00 93.75 178 VAL A O 1
ATOM 1367 N N . SER A 1 179 ? 18.092 -7.338 -11.705 1.00 93.38 179 SER A N 1
ATOM 1368 C CA . SER A 1 179 ? 19.306 -7.605 -10.917 1.00 93.38 179 SER A CA 1
ATOM 1369 C C . SER A 1 179 ? 19.053 -7.849 -9.427 1.00 93.38 179 SER A C 1
ATOM 1371 O O . SER A 1 179 ? 20.005 -8.068 -8.685 1.00 93.38 179 SER A O 1
ATOM 1373 N N . ARG A 1 180 ? 17.802 -7.792 -8.946 1.00 95.31 180 ARG A N 1
ATOM 1374 C CA . ARG A 1 180 ? 17.476 -8.206 -7.572 1.00 95.31 180 ARG A CA 1
ATOM 1375 C C . ARG A 1 180 ? 17.343 -9.710 -7.402 1.00 95.31 180 ARG A C 1
ATOM 1377 O O . ARG A 1 180 ? 17.341 -10.169 -6.261 1.00 95.31 180 ARG A O 1
ATOM 1384 N N . ALA A 1 181 ? 17.231 -10.460 -8.495 1.00 95.25 181 ALA A N 1
ATOM 1385 C CA . ALA A 1 181 ? 17.217 -11.912 -8.447 1.00 95.25 181 ALA A CA 1
ATOM 1386 C C . ALA A 1 181 ? 18.622 -12.462 -8.186 1.00 95.25 181 ALA A C 1
ATOM 1388 O O . ALA A 1 181 ? 19.557 -12.164 -8.927 1.00 95.25 181 ALA A O 1
ATOM 1389 N N . ARG A 1 182 ? 18.750 -13.318 -7.171 1.00 94.81 182 ARG A N 1
ATOM 1390 C CA . ARG A 1 182 ? 19.964 -14.102 -6.903 1.00 94.81 182 ARG A CA 1
ATOM 1391 C C . ARG A 1 182 ? 19.994 -15.427 -7.663 1.00 94.81 182 ARG A C 1
ATOM 1393 O O . ARG A 1 182 ? 21.077 -15.905 -7.983 1.00 94.81 182 ARG A O 1
ATOM 1400 N N . GLY A 1 183 ? 18.826 -16.010 -7.942 1.00 92.44 183 GLY A N 1
ATOM 1401 C CA . GLY A 1 183 ? 18.702 -17.316 -8.591 1.00 92.44 183 GLY A CA 1
ATOM 1402 C C . GLY A 1 183 ? 17.994 -17.260 -9.940 1.00 92.44 183 GLY A C 1
ATOM 1403 O O . GLY A 1 183 ? 18.563 -17.665 -10.951 1.00 92.44 183 GLY A O 1
ATOM 1404 N N . GLN A 1 184 ? 16.751 -16.769 -9.970 1.00 93.31 184 GLN A N 1
ATOM 1405 C CA . GLN A 1 184 ? 15.906 -16.853 -11.166 1.00 93.31 184 GLN A CA 1
ATOM 1406 C C . GLN A 1 184 ? 15.154 -15.553 -11.459 1.00 93.31 184 GLN A C 1
ATOM 1408 O O . GLN A 1 184 ? 14.564 -14.933 -10.575 1.00 93.31 184 GLN A O 1
ATOM 1413 N N . VAL A 1 185 ? 15.110 -15.191 -12.741 1.00 93.62 185 VAL A N 1
ATOM 1414 C CA . VAL A 1 185 ? 14.255 -14.123 -13.263 1.00 93.62 185 VAL A CA 1
ATOM 1415 C C . VAL A 1 185 ? 13.164 -14.743 -14.127 1.00 93.62 185 VAL A C 1
ATOM 1417 O O . VAL A 1 185 ? 13.443 -15.570 -14.991 1.00 93.62 185 VAL A O 1
ATOM 1420 N N . ILE A 1 186 ? 11.922 -14.324 -13.907 1.00 93.88 186 ILE A N 1
ATOM 1421 C CA . ILE A 1 186 ? 10.768 -14.685 -14.729 1.00 93.88 186 ILE A CA 1
ATOM 1422 C C . ILE A 1 186 ? 10.236 -13.402 -15.357 1.00 93.88 186 ILE A C 1
ATOM 1424 O O . ILE A 1 186 ? 9.875 -12.466 -14.648 1.00 93.88 186 ILE A O 1
ATOM 1428 N N . LEU A 1 187 ? 10.170 -13.354 -16.683 1.00 93.25 187 LEU A N 1
ATOM 1429 C CA . LEU A 1 187 ? 9.586 -12.236 -17.416 1.00 93.25 187 LEU A CA 1
ATOM 1430 C C . LEU A 1 187 ? 8.314 -12.713 -18.105 1.00 93.25 187 LEU A C 1
ATOM 1432 O O . LEU A 1 187 ? 8.328 -13.747 -18.769 1.00 93.25 187 LEU A O 1
ATOM 1436 N N . THR A 1 188 ? 7.220 -11.971 -17.950 1.00 91.25 188 THR A N 1
ATOM 1437 C CA . THR A 1 188 ? 5.938 -12.340 -18.562 1.00 91.25 188 THR A CA 1
ATOM 1438 C C . THR A 1 188 ? 5.325 -11.177 -19.321 1.00 91.25 188 THR A C 1
ATOM 1440 O O . THR A 1 188 ? 5.368 -10.022 -18.888 1.00 91.25 188 THR A O 1
ATOM 1443 N N . ALA A 1 189 ? 4.740 -11.518 -20.461 1.00 91.75 189 ALA A N 1
ATOM 1444 C CA . ALA A 1 189 ? 3.996 -10.626 -21.327 1.00 91.75 189 ALA A CA 1
ATOM 1445 C C . ALA A 1 189 ? 2.854 -11.398 -21.983 1.00 91.75 189 ALA A C 1
ATOM 1447 O O . ALA A 1 189 ? 2.836 -12.630 -21.973 1.00 91.75 189 ALA A O 1
ATOM 1448 N N . THR A 1 190 ? 1.930 -10.658 -22.578 1.00 89.00 190 THR A N 1
ATOM 1449 C CA . THR A 1 190 ? 0.771 -11.206 -23.273 1.00 89.00 190 THR A CA 1
ATOM 1450 C C . THR A 1 190 ? 0.927 -10.868 -24.744 1.00 89.00 190 THR A C 1
ATOM 1452 O O . THR A 1 190 ? 1.314 -9.756 -25.090 1.00 89.00 190 THR A O 1
ATOM 1455 N N . ALA A 1 191 ? 0.655 -11.837 -25.612 1.00 88.62 191 ALA A N 1
ATOM 1456 C CA . ALA A 1 191 ? 0.628 -11.633 -27.051 1.00 88.62 191 ALA A CA 1
ATOM 1457 C C . ALA A 1 191 ? -0.752 -12.039 -27.569 1.00 88.62 191 ALA A C 1
ATOM 1459 O O . ALA A 1 191 ? -1.105 -13.219 -27.534 1.00 88.62 191 ALA A O 1
ATOM 1460 N N . ASN A 1 192 ? -1.533 -11.064 -28.020 1.00 84.62 192 ASN A N 1
ATOM 1461 C CA . ASN A 1 192 ? -2.821 -11.275 -28.677 1.00 84.62 192 ASN A CA 1
ATOM 1462 C C . ASN A 1 192 ? -3.044 -10.172 -29.734 1.00 84.62 192 ASN A C 1
ATOM 1464 O O . ASN A 1 192 ? -2.098 -9.481 -30.120 1.00 84.62 192 ASN A O 1
ATOM 1468 N N . ASP A 1 193 ? -4.264 -10.047 -30.257 1.00 84.75 193 ASP A N 1
ATOM 1469 C CA . ASP A 1 193 ? -4.571 -9.069 -31.309 1.00 84.75 193 ASP A CA 1
ATOM 1470 C C . ASP A 1 193 ? -4.489 -7.611 -30.816 1.00 84.75 193 ASP A C 1
ATOM 1472 O O . ASP A 1 193 ? -4.165 -6.721 -31.604 1.00 84.75 193 ASP A O 1
ATOM 1476 N N . ASP A 1 194 ? -4.702 -7.380 -29.518 1.00 84.56 194 ASP A N 1
ATOM 1477 C CA . ASP A 1 194 ? -4.747 -6.054 -28.893 1.00 84.56 194 ASP A CA 1
ATOM 1478 C C . ASP A 1 194 ? -3.469 -5.713 -28.099 1.00 84.56 194 ASP A C 1
ATOM 1480 O O . ASP A 1 194 ? -3.134 -4.541 -27.918 1.00 84.56 194 ASP A O 1
ATOM 1484 N N . GLU A 1 195 ? -2.727 -6.724 -27.638 1.00 84.44 195 GLU A N 1
ATOM 1485 C CA . GLU A 1 195 ? -1.549 -6.591 -26.778 1.00 84.44 195 GLU A CA 1
ATOM 1486 C C . GLU A 1 195 ? -0.297 -7.158 -27.445 1.00 84.44 195 GLU A C 1
ATOM 1488 O O . GLU A 1 195 ? -0.270 -8.295 -27.928 1.00 84.44 195 GLU A O 1
ATOM 1493 N N . GLN A 1 196 ? 0.769 -6.359 -27.430 1.00 87.00 196 GLN A N 1
ATOM 1494 C CA . GLN A 1 196 ? 2.076 -6.747 -27.941 1.00 87.00 196 GLN A CA 1
ATOM 1495 C C . GLN A 1 196 ? 3.102 -6.834 -26.803 1.00 87.00 196 GLN A C 1
ATOM 1497 O O . GLN A 1 196 ? 3.148 -5.936 -25.952 1.00 87.00 196 GLN A O 1
ATOM 1502 N N . PRO A 1 197 ? 3.975 -7.859 -26.804 1.00 88.81 197 PRO A N 1
ATOM 1503 C CA . PRO A 1 197 ? 5.039 -7.973 -25.818 1.00 88.81 197 PRO A CA 1
ATOM 1504 C C . PRO A 1 197 ? 6.037 -6.811 -25.879 1.00 88.81 197 PRO A C 1
ATOM 1506 O O . PRO A 1 197 ? 6.387 -6.309 -26.950 1.00 88.81 197 PRO A O 1
ATOM 1509 N N . SER A 1 198 ? 6.557 -6.419 -24.717 1.00 89.75 198 SER A N 1
ATOM 1510 C CA . SER A 1 198 ? 7.537 -5.341 -24.597 1.00 89.75 198 SER A CA 1
ATOM 1511 C C . SER A 1 198 ? 8.843 -5.640 -25.345 1.00 89.75 198 SER A C 1
ATOM 1513 O O . SER A 1 198 ? 9.341 -6.772 -25.306 1.00 89.75 198 SER A O 1
ATOM 1515 N N . PRO A 1 199 ? 9.502 -4.617 -25.929 1.00 86.88 199 PRO A N 1
ATOM 1516 C CA . PRO A 1 199 ? 10.859 -4.753 -26.453 1.00 86.88 199 PRO A CA 1
ATOM 1517 C C . PRO A 1 199 ? 11.882 -5.223 -25.405 1.00 86.88 199 PRO A C 1
ATOM 1519 O O . PRO A 1 199 ? 12.894 -5.808 -25.794 1.00 86.88 199 PRO A O 1
ATOM 1522 N N . PHE A 1 200 ? 11.637 -5.012 -24.105 1.00 88.50 200 PHE A N 1
ATOM 1523 C CA . PHE A 1 200 ? 12.538 -5.451 -23.034 1.00 88.50 200 PHE A CA 1
ATOM 1524 C C . PHE A 1 200 ? 12.658 -6.970 -22.925 1.00 88.50 200 PHE A C 1
ATOM 1526 O O . PHE A 1 200 ? 13.702 -7.452 -22.497 1.00 88.50 200 PHE A O 1
ATOM 1533 N N . LEU A 1 201 ? 11.671 -7.737 -23.399 1.00 87.31 201 LEU A N 1
ATOM 1534 C CA . LEU A 1 201 ? 11.767 -9.201 -23.452 1.00 87.31 201 LEU A CA 1
ATOM 1535 C C . LEU A 1 201 ? 12.888 -9.706 -24.363 1.00 87.31 201 LEU A C 1
ATOM 1537 O O . LEU A 1 201 ? 13.312 -10.848 -24.230 1.00 87.31 201 LEU A O 1
ATOM 1541 N N . ARG A 1 202 ? 13.387 -8.867 -25.277 1.00 81.75 202 ARG A N 1
ATOM 1542 C CA . ARG A 1 202 ? 14.500 -9.222 -26.165 1.00 81.75 202 ARG A CA 1
ATOM 1543 C C . ARG A 1 202 ? 15.872 -9.001 -25.530 1.00 81.75 202 ARG A C 1
ATOM 1545 O O . ARG A 1 202 ? 16.852 -9.520 -26.049 1.00 81.75 202 ARG A O 1
ATOM 1552 N N . LEU A 1 203 ? 15.960 -8.246 -24.433 1.00 81.00 203 LEU A N 1
ATOM 1553 C CA . LEU A 1 203 ? 17.236 -7.902 -23.791 1.00 81.00 203 LEU A CA 1
ATOM 1554 C C . LEU A 1 203 ? 17.921 -9.094 -23.103 1.00 81.00 203 LEU A C 1
ATOM 1556 O O . LEU A 1 203 ? 19.128 -9.233 -23.263 1.00 81.00 203 LEU A O 1
ATOM 1560 N N . PRO A 1 204 ? 17.207 -9.991 -22.396 1.00 72.38 204 PRO A N 1
ATOM 1561 C CA . PRO A 1 204 ? 17.812 -11.198 -21.833 1.00 72.38 204 PRO A CA 1
ATOM 1562 C C . PRO A 1 204 ? 18.169 -12.255 -22.890 1.00 72.38 204 PRO A C 1
ATOM 1564 O O . PRO A 1 204 ? 18.695 -13.303 -22.535 1.00 72.38 204 PRO A O 1
ATOM 1567 N N . GLY A 1 205 ? 17.870 -12.006 -24.171 1.00 55.22 205 GLY A N 1
ATOM 1568 C CA . GLY A 1 205 ? 17.895 -12.963 -25.280 1.00 55.22 205 GLY A CA 1
ATOM 1569 C C . GLY A 1 205 ? 19.261 -13.504 -25.718 1.00 55.22 205 GLY A C 1
ATOM 1570 O O . GLY A 1 205 ? 19.315 -14.193 -26.732 1.00 55.22 205 GLY A O 1
ATOM 1571 N N . GLU A 1 206 ? 20.345 -13.275 -24.974 1.00 53.12 206 GLU A N 1
ATOM 1572 C CA . GLU A 1 206 ? 21.513 -14.174 -25.045 1.00 53.12 206 GLU A CA 1
ATOM 1573 C C . GLU A 1 206 ? 21.285 -15.485 -24.260 1.00 53.12 206 GLU A C 1
ATOM 1575 O O . GLU A 1 206 ? 22.007 -16.461 -24.452 1.00 53.12 206 GLU A O 1
ATOM 1580 N N . LEU A 1 207 ? 20.229 -15.561 -23.442 1.00 51.41 207 LEU A N 1
ATOM 1581 C CA . LEU A 1 207 ? 19.768 -16.765 -22.752 1.00 51.41 207 LEU A CA 1
ATOM 1582 C C . LEU A 1 207 ? 18.498 -17.283 -23.441 1.00 51.41 207 LEU A C 1
ATOM 1584 O O . LEU A 1 207 ? 17.381 -16.935 -23.073 1.00 51.41 207 LEU A O 1
ATOM 1588 N N . SER A 1 208 ? 18.716 -18.065 -24.502 1.00 41.75 208 SER A N 1
ATOM 1589 C CA . SER A 1 208 ? 17.787 -18.988 -25.177 1.00 41.75 208 SER A CA 1
ATOM 1590 C C . SER A 1 208 ? 16.295 -18.842 -24.831 1.00 41.75 208 SER A C 1
ATOM 1592 O O . SER A 1 208 ? 15.750 -19.617 -24.044 1.00 41.75 208 SER A O 1
ATOM 1594 N N . VAL A 1 209 ? 15.600 -17.925 -25.504 1.00 45.41 209 VAL A N 1
ATOM 1595 C CA . VAL A 1 209 ? 14.219 -18.228 -25.893 1.00 45.41 209 VAL A CA 1
ATOM 1596 C C . VAL A 1 209 ? 14.351 -19.333 -26.931 1.00 45.41 209 VAL A C 1
ATOM 1598 O O . VAL A 1 209 ? 15.060 -19.142 -27.923 1.00 45.41 209 VAL A O 1
ATOM 1601 N N . ASP A 1 210 ? 13.758 -20.501 -26.697 1.00 46.47 210 ASP A N 1
ATOM 1602 C CA . ASP A 1 210 ? 13.684 -21.537 -27.725 1.00 46.47 210 ASP A CA 1
ATOM 1603 C C . ASP A 1 210 ? 12.698 -21.071 -28.807 1.00 46.47 210 ASP A C 1
ATOM 1605 O O . ASP A 1 210 ? 11.562 -21.511 -28.912 1.00 46.47 210 ASP A O 1
ATOM 1609 N N . ASP A 1 211 ? 13.144 -20.101 -29.604 1.00 45.03 211 ASP A N 1
ATOM 1610 C CA . ASP A 1 211 ? 12.449 -19.505 -30.747 1.00 45.03 211 ASP A CA 1
ATOM 1611 C C . ASP A 1 211 ? 12.482 -20.467 -31.960 1.00 45.03 211 ASP A C 1
ATOM 1613 O O . ASP A 1 211 ? 12.226 -20.085 -33.103 1.00 45.03 211 ASP A O 1
ATOM 1617 N N . ARG A 1 212 ? 12.866 -21.732 -31.718 1.00 47.25 212 ARG A N 1
ATOM 1618 C CA . ARG A 1 212 ? 12.941 -22.828 -32.692 1.00 47.25 212 ARG A CA 1
ATOM 1619 C C . ARG A 1 212 ? 11.641 -23.610 -32.813 1.00 47.25 212 ARG A C 1
ATOM 1621 O O . ARG A 1 212 ? 11.613 -24.586 -33.561 1.00 47.25 212 ARG A O 1
ATOM 1628 N N . ASP A 1 213 ? 10.577 -23.212 -32.119 1.00 49.31 213 ASP A N 1
ATOM 1629 C CA . ASP A 1 213 ? 9.291 -23.874 -32.283 1.00 49.31 213 ASP A CA 1
ATOM 1630 C C . ASP A 1 213 ? 8.666 -23.499 -33.640 1.00 49.31 213 ASP A C 1
ATOM 1632 O O . ASP A 1 213 ? 7.955 -22.503 -33.803 1.00 49.31 213 ASP A O 1
ATOM 1636 N N . GLU A 1 214 ? 8.953 -24.323 -34.653 1.00 49.91 214 GLU A N 1
ATOM 1637 C CA . GLU A 1 214 ? 8.353 -24.265 -35.990 1.00 49.91 214 GLU A CA 1
ATOM 1638 C C . GLU A 1 214 ? 6.809 -24.349 -35.960 1.00 49.91 214 GLU A C 1
ATOM 1640 O O . GLU A 1 214 ? 6.163 -24.060 -36.974 1.00 49.91 214 GLU A O 1
ATOM 1645 N N . GLY A 1 215 ? 6.211 -24.700 -34.811 1.00 50.00 215 GLY A N 1
ATOM 1646 C CA . GLY A 1 215 ? 4.771 -24.792 -34.578 1.00 50.00 215 GLY A CA 1
ATOM 1647 C C . GLY A 1 215 ? 4.043 -23.467 -34.320 1.00 50.00 215 GLY A C 1
ATOM 1648 O O . GLY A 1 215 ? 2.812 -23.437 -34.404 1.00 50.00 215 GLY A O 1
ATOM 1649 N N . ILE A 1 216 ? 4.742 -22.352 -34.062 1.00 52.41 216 ILE A N 1
ATOM 1650 C CA . ILE A 1 216 ? 4.074 -21.061 -33.821 1.00 52.41 216 ILE A CA 1
ATOM 1651 C C . ILE A 1 216 ? 3.650 -20.446 -35.163 1.00 52.41 216 ILE A C 1
ATOM 1653 O O . ILE A 1 216 ? 4.413 -19.795 -35.889 1.00 52.41 216 ILE A O 1
ATOM 1657 N N . HIS A 1 217 ? 2.388 -20.671 -35.522 1.00 53.84 217 HIS A N 1
ATOM 1658 C CA . HIS A 1 217 ? 1.761 -20.010 -36.657 1.00 53.84 217 HIS A CA 1
ATOM 1659 C C . HIS A 1 217 ? 1.554 -18.524 -36.340 1.00 53.84 217 HIS A C 1
ATOM 1661 O O . HIS A 1 217 ? 0.939 -18.198 -35.326 1.00 53.84 217 HIS A O 1
ATOM 1667 N N . PRO A 1 218 ? 2.028 -17.598 -37.192 1.00 58.38 218 PRO A N 1
ATOM 1668 C CA . PRO A 1 218 ? 1.772 -16.186 -36.971 1.00 58.38 218 PRO A CA 1
ATOM 1669 C C . PRO A 1 218 ? 0.266 -15.920 -37.077 1.00 58.38 218 PRO A C 1
ATOM 1671 O O . PRO A 1 218 ? -0.320 -16.095 -38.143 1.00 58.38 218 PRO A O 1
ATOM 1674 N N . LEU A 1 219 ? -0.336 -15.489 -35.966 1.00 67.25 219 LEU A N 1
ATOM 1675 C CA . LEU A 1 219 ? -1.769 -15.184 -35.853 1.00 67.25 219 LEU A CA 1
ATOM 1676 C C . LEU A 1 219 ? -2.146 -13.841 -36.497 1.00 67.25 219 LEU A C 1
ATOM 1678 O O . LEU A 1 219 ? -3.319 -13.515 -36.621 1.00 67.25 219 LEU A O 1
ATOM 1682 N N . SER A 1 220 ? -1.152 -13.083 -36.970 1.00 70.81 220 SER A N 1
ATOM 1683 C CA . SER A 1 220 ? -1.349 -11.832 -37.693 1.00 70.81 220 SER A CA 1
ATOM 1684 C C . SER A 1 220 ? -0.752 -11.876 -39.099 1.00 70.81 220 SER A C 1
ATOM 1686 O O . SER A 1 220 ? 0.293 -12.481 -39.366 1.00 70.81 220 SER A O 1
ATOM 1688 N N . LEU A 1 221 ? -1.393 -11.149 -40.014 1.00 69.62 221 LEU A N 1
ATOM 1689 C CA . LEU A 1 221 ? -1.004 -11.059 -41.423 1.00 69.62 221 LEU A CA 1
ATOM 1690 C C . LEU A 1 221 ? 0.407 -10.461 -41.584 1.00 69.62 221 LEU A C 1
ATOM 1692 O O . LEU A 1 221 ? 1.196 -10.909 -42.417 1.00 69.62 221 LEU A O 1
ATOM 1696 N N . ARG A 1 222 ? 0.779 -9.510 -40.717 1.00 72.50 222 ARG A N 1
ATOM 1697 C CA . ARG A 1 222 ? 2.133 -8.938 -40.661 1.00 72.50 222 ARG A CA 1
ATOM 1698 C C . ARG A 1 222 ? 3.170 -9.967 -40.195 1.00 72.50 222 ARG A C 1
ATOM 1700 O O . ARG A 1 222 ? 4.244 -10.039 -40.794 1.00 72.50 222 ARG A O 1
ATOM 1707 N N . GLY A 1 223 ? 2.844 -10.787 -39.191 1.00 74.94 223 GLY A N 1
ATOM 1708 C CA . GLY A 1 223 ? 3.695 -11.895 -38.743 1.00 74.94 223 GLY A CA 1
ATOM 1709 C C . GLY A 1 223 ? 3.902 -12.945 -39.840 1.00 74.94 223 GLY A C 1
ATOM 1710 O O . GLY A 1 223 ? 5.024 -13.399 -40.069 1.00 74.94 223 GLY A O 1
ATOM 1711 N N . MET A 1 224 ? 2.845 -13.254 -40.598 1.00 79.62 224 MET A N 1
ATOM 1712 C CA . MET A 1 224 ? 2.901 -14.156 -41.751 1.00 79.62 224 MET A CA 1
ATOM 1713 C C . MET A 1 224 ? 3.814 -13.606 -42.855 1.00 79.62 224 MET A C 1
ATOM 1715 O O . MET A 1 224 ? 4.687 -14.328 -43.339 1.00 79.62 224 MET A O 1
ATOM 1719 N N . VAL A 1 225 ? 3.687 -12.321 -43.208 1.00 82.94 225 VAL A N 1
ATOM 1720 C CA . VAL A 1 225 ? 4.556 -11.657 -44.199 1.00 82.94 225 VAL A CA 1
ATOM 1721 C C . VAL A 1 225 ? 6.019 -11.640 -43.743 1.00 82.94 225 VAL A C 1
ATOM 1723 O O . VAL A 1 225 ? 6.912 -11.931 -44.540 1.00 82.94 225 VAL A O 1
ATOM 1726 N N . GLY A 1 226 ? 6.280 -11.350 -42.465 1.00 77.81 226 GLY A N 1
ATOM 1727 C CA . GLY A 1 226 ? 7.628 -11.390 -41.889 1.00 77.81 226 GLY A CA 1
ATOM 1728 C C . GLY A 1 226 ? 8.256 -12.784 -41.965 1.00 77.81 226 GLY A C 1
ATOM 1729 O O . GLY A 1 226 ? 9.407 -12.921 -42.385 1.00 77.81 226 GLY A O 1
ATOM 1730 N N . ARG A 1 227 ? 7.481 -13.829 -41.645 1.00 77.19 227 ARG A N 1
ATOM 1731 C CA . ARG A 1 227 ? 7.922 -15.227 -41.747 1.00 77.19 227 ARG A CA 1
ATOM 1732 C C . ARG A 1 227 ? 8.213 -15.630 -43.189 1.00 77.19 227 ARG A C 1
ATOM 1734 O O . ARG 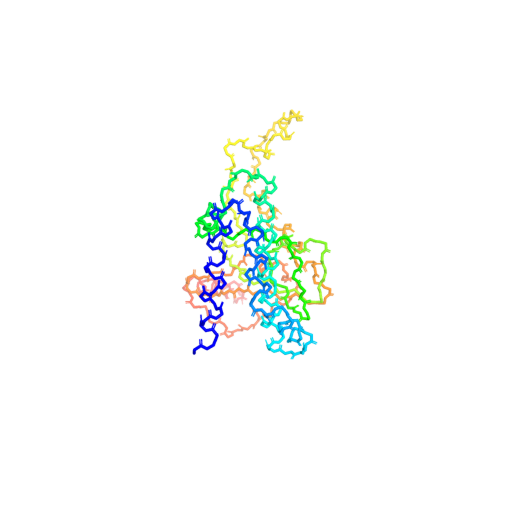A 1 227 ? 9.242 -16.244 -43.447 1.00 77.19 227 ARG A O 1
ATOM 1741 N N . LEU A 1 228 ? 7.338 -15.269 -44.129 1.00 82.50 228 LEU A N 1
ATOM 1742 C CA . LEU A 1 228 ? 7.514 -15.584 -45.549 1.00 82.50 228 LEU A CA 1
ATOM 1743 C C . LEU A 1 228 ? 8.748 -14.891 -46.137 1.00 82.50 228 LEU A C 1
ATOM 1745 O O . LEU A 1 228 ? 9.517 -15.544 -46.834 1.00 82.50 228 LEU A O 1
ATOM 1749 N N . ARG A 1 229 ? 8.996 -13.619 -45.796 1.00 82.69 229 ARG A N 1
ATOM 1750 C CA . ARG A 1 229 ? 10.226 -12.904 -46.187 1.00 82.69 229 ARG A CA 1
ATOM 1751 C C . ARG A 1 229 ? 11.479 -13.563 -45.624 1.00 82.69 229 ARG A C 1
ATOM 1753 O O . ARG A 1 229 ? 12.447 -13.739 -46.354 1.00 82.69 229 ARG A O 1
ATOM 1760 N N . ARG A 1 230 ? 11.445 -13.958 -44.347 1.00 75.69 230 ARG A N 1
ATOM 1761 C CA . ARG A 1 230 ? 12.553 -14.675 -43.705 1.00 75.69 230 ARG A CA 1
ATOM 1762 C C . ARG A 1 230 ? 12.829 -16.001 -44.411 1.00 75.69 230 ARG A C 1
ATOM 1764 O O . ARG A 1 230 ? 13.970 -16.245 -44.764 1.00 75.69 230 ARG A O 1
ATOM 1771 N N . ARG A 1 231 ? 11.790 -16.800 -44.689 1.00 81.44 231 ARG A N 1
ATOM 1772 C CA . ARG 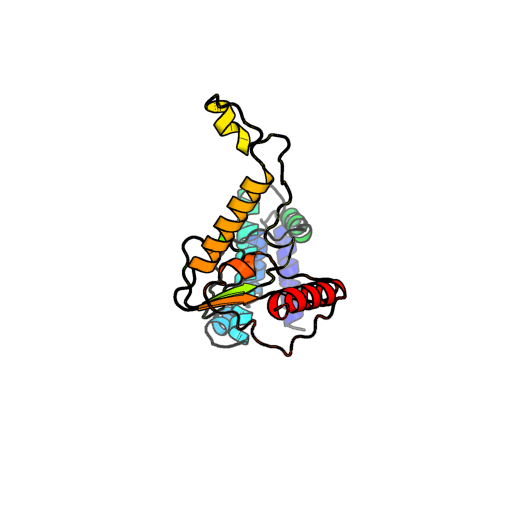A 1 231 ? 11.910 -18.072 -45.425 1.00 81.44 231 ARG A CA 1
ATOM 1773 C C . ARG A 1 231 ? 12.484 -17.875 -46.823 1.00 81.44 231 ARG A C 1
ATOM 1775 O O . ARG A 1 231 ? 13.310 -18.669 -47.248 1.00 81.44 231 ARG A O 1
ATOM 1782 N N . LEU A 1 232 ? 12.080 -16.820 -47.522 1.00 82.31 232 LEU A N 1
ATOM 1783 C CA . LEU A 1 232 ? 12.633 -16.474 -48.832 1.00 82.31 232 LEU A CA 1
ATOM 1784 C C . LEU A 1 232 ? 14.122 -16.115 -48.753 1.00 82.31 232 LEU A C 1
ATOM 1786 O O . LEU A 1 232 ? 14.885 -16.522 -49.618 1.00 82.31 232 LEU A O 1
ATOM 1790 N N . ALA A 1 233 ? 14.539 -15.405 -47.704 1.00 82.31 233 ALA A N 1
ATOM 1791 C CA . ALA A 1 233 ? 15.940 -15.051 -47.487 1.00 82.31 233 ALA A CA 1
ATOM 1792 C C . ALA A 1 233 ? 16.803 -16.242 -47.035 1.00 82.31 233 ALA A C 1
ATOM 1794 O O . ALA A 1 233 ? 17.979 -16.297 -47.373 1.00 82.31 233 ALA A O 1
ATOM 1795 N N . THR A 1 234 ? 16.243 -17.193 -46.280 1.00 77.38 234 THR A N 1
ATOM 1796 C CA . THR A 1 234 ? 16.988 -18.354 -45.763 1.00 77.38 234 THR A CA 1
ATOM 1797 C C . THR A 1 234 ? 16.971 -19.565 -46.693 1.00 77.38 234 THR A C 1
ATOM 1799 O O . THR A 1 234 ? 17.898 -20.363 -46.649 1.00 77.38 234 THR A O 1
ATOM 1802 N N . THR A 1 235 ? 15.939 -19.713 -47.527 1.00 72.88 235 THR A N 1
ATOM 1803 C CA . THR A 1 235 ? 15.788 -20.824 -48.495 1.00 72.88 235 THR A CA 1
ATOM 1804 C C . THR A 1 235 ? 16.164 -20.395 -49.920 1.00 72.88 235 THR A C 1
ATOM 1806 O O . THR A 1 235 ? 16.128 -21.200 -50.840 1.00 72.88 235 THR A O 1
ATOM 1809 N N . GLY A 1 236 ? 16.484 -19.113 -50.122 1.00 55.81 236 GLY A N 1
ATOM 1810 C CA . GLY A 1 236 ? 16.915 -18.542 -51.395 1.00 55.81 236 GLY A CA 1
ATOM 1811 C C . GLY A 1 236 ? 18.416 -18.699 -51.636 1.00 55.81 236 GLY A C 1
ATOM 1812 O O . GLY A 1 236 ? 19.122 -17.697 -51.707 1.00 55.81 236 GLY A O 1
ATOM 1813 N N . SER A 1 237 ? 18.868 -19.950 -51.758 1.00 44.12 237 SER A N 1
ATOM 1814 C CA . SER A 1 237 ? 20.005 -20.415 -52.567 1.00 44.12 237 SER A CA 1
ATOM 1815 C C . SER A 1 237 ? 19.745 -21.853 -52.986 1.00 44.12 237 SER A C 1
ATOM 1817 O O . SER A 1 237 ? 19.223 -22.622 -52.152 1.00 44.12 237 SER A O 1
#

pLDDT: mean 82.94, std 13.7, range [41.75, 96.38]